Protein AF-A0A955XF38-F1 (afdb_monomer_lite)

Sequence (241 aa):
VPDEAALAARLPAVMHVLYLIFSEGYAASSGEAVLRLDLSQEALRLARMLHRAAPQVAEVAGLLALMRLTDARRAARIGPEGALVPLDQQDRSRWDREAIAEGVAFVSEALPRGPVGPYLVQAAIAALHDEAPSTEATDWPQIAALYEVLMGLADNPMVALSHAVAVAMVDGPAAGLARVEAVAADPRVTEHHRVEAVRGHLLERAGRVAEAVACYRRAAARTISEAERRYLLTHAARLAE

Structure (mmCIF, N/CA/C/O backbone):
data_AF-A0A955XF38-F1
#
_entry.id   AF-A0A955XF38-F1
#
loop_
_atom_site.group_PDB
_atom_site.id
_atom_site.type_symbol
_atom_site.label_atom_id
_atom_site.label_alt_id
_atom_site.label_comp_id
_atom_site.label_asym_id
_atom_site.label_entity_id
_atom_site.label_seq_id
_atom_site.pdbx_PDB_ins_code
_atom_site.Cartn_x
_atom_site.Cartn_y
_atom_site.Cartn_z
_atom_site.occupancy
_atom_site.B_iso_or_equiv
_atom_site.auth_seq_id
_atom_site.auth_comp_id
_atom_site.auth_asym_id
_atom_site.auth_atom_id
_atom_site.pdbx_PDB_model_num
ATOM 1 N N . VAL A 1 1 ? 31.321 -6.415 -18.761 1.00 60.41 1 VAL A N 1
ATOM 2 C CA . VAL A 1 1 ? 29.969 -5.812 -18.659 1.00 60.41 1 VAL A CA 1
ATOM 3 C C . VAL A 1 1 ? 28.980 -6.885 -19.100 1.00 60.41 1 VAL A C 1
ATOM 5 O O . VAL A 1 1 ? 29.328 -7.562 -20.061 1.00 60.41 1 VAL A O 1
ATOM 8 N N . PRO A 1 2 ? 27.868 -7.142 -18.381 1.00 67.81 2 PRO A N 1
ATOM 9 C CA . PRO A 1 2 ? 26.891 -8.151 -18.802 1.00 67.81 2 PRO A CA 1
ATOM 10 C C . PRO A 1 2 ? 26.298 -7.783 -20.168 1.00 67.81 2 PRO A C 1
ATOM 12 O O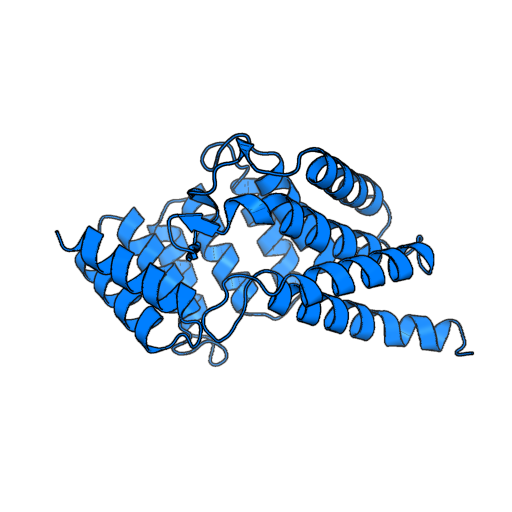 . PRO A 1 2 ? 26.198 -6.597 -20.480 1.00 67.81 2 PRO A O 1
ATOM 15 N N . ASP A 1 3 ? 25.921 -8.782 -20.962 1.00 80.00 3 ASP A N 1
ATOM 16 C CA . ASP A 1 3 ? 25.185 -8.552 -22.205 1.00 80.00 3 ASP A CA 1
ATOM 17 C C . ASP A 1 3 ? 23.718 -8.161 -21.934 1.00 80.00 3 ASP A C 1
ATOM 19 O O . ASP A 1 3 ? 23.232 -8.196 -20.798 1.00 80.00 3 ASP A O 1
ATOM 23 N N . GLU A 1 4 ? 23.013 -7.737 -22.982 1.00 75.88 4 GLU A N 1
ATOM 24 C CA . GLU A 1 4 ? 21.632 -7.250 -22.894 1.00 75.88 4 GLU A CA 1
ATOM 25 C C . GLU A 1 4 ? 20.663 -8.315 -22.354 1.00 75.88 4 GLU A C 1
ATOM 27 O O . GLU A 1 4 ? 19.781 -8.004 -21.552 1.00 75.88 4 GLU A O 1
ATOM 32 N N . ALA A 1 5 ? 20.874 -9.586 -22.706 1.00 76.69 5 ALA A N 1
ATOM 33 C CA . ALA A 1 5 ? 20.060 -10.698 -22.225 1.00 76.69 5 ALA A CA 1
ATOM 34 C C . ALA A 1 5 ? 20.268 -10.950 -20.722 1.00 76.69 5 ALA A C 1
ATOM 36 O O . ALA A 1 5 ? 19.302 -11.118 -19.972 1.00 76.69 5 ALA A O 1
ATOM 37 N N . ALA A 1 6 ? 21.516 -10.911 -20.253 1.00 78.06 6 ALA A N 1
ATOM 38 C CA . ALA A 1 6 ? 21.850 -11.028 -18.839 1.00 78.06 6 ALA A CA 1
ATOM 39 C C . ALA A 1 6 ? 21.346 -9.827 -18.023 1.00 78.06 6 ALA A C 1
ATOM 41 O O . ALA A 1 6 ? 20.971 -9.991 -16.859 1.00 78.06 6 ALA A O 1
ATOM 42 N N . LEU A 1 7 ? 21.311 -8.624 -18.610 1.00 76.81 7 LEU A N 1
ATOM 43 C CA . LEU A 1 7 ? 20.698 -7.444 -17.990 1.00 76.81 7 LEU A CA 1
ATOM 44 C C . LEU A 1 7 ? 19.179 -7.600 -17.871 1.00 76.81 7 LEU A C 1
ATOM 46 O O . LEU A 1 7 ? 18.640 -7.408 -16.779 1.00 76.81 7 LEU A O 1
ATOM 50 N N . ALA A 1 8 ? 18.504 -8.018 -18.944 1.00 80.31 8 ALA A N 1
ATOM 51 C CA . ALA A 1 8 ? 17.061 -8.251 -18.947 1.00 80.31 8 ALA A CA 1
ATOM 52 C C . ALA A 1 8 ? 16.648 -9.315 -17.915 1.00 80.31 8 ALA A C 1
ATOM 54 O O . ALA A 1 8 ? 15.697 -9.109 -17.163 1.00 80.31 8 ALA A O 1
ATOM 55 N N . ALA A 1 9 ? 17.412 -10.407 -17.799 1.00 87.00 9 ALA A N 1
ATOM 56 C CA . ALA A 1 9 ? 17.142 -11.474 -16.833 1.00 87.00 9 ALA A CA 1
ATOM 57 C C . ALA A 1 9 ? 17.299 -11.026 -15.366 1.00 87.00 9 ALA A C 1
ATOM 59 O O . ALA A 1 9 ? 16.628 -11.544 -14.475 1.00 87.00 9 ALA A O 1
ATOM 60 N N . ARG A 1 10 ? 18.185 -10.059 -15.095 1.00 90.62 10 ARG A N 1
ATOM 61 C CA . ARG A 1 10 ? 18.459 -9.559 -13.734 1.00 90.62 10 ARG A CA 1
ATOM 62 C C . ARG A 1 10 ? 17.552 -8.407 -13.320 1.00 90.62 10 ARG A C 1
ATOM 64 O O . ARG A 1 10 ? 17.423 -8.150 -12.123 1.00 90.62 10 ARG A O 1
ATOM 71 N N . LEU A 1 11 ? 16.945 -7.716 -14.281 1.00 91.94 11 LEU A N 1
ATOM 72 C CA . LEU A 1 11 ? 16.155 -6.515 -14.036 1.00 91.94 11 LEU A CA 1
ATOM 73 C C . LEU A 1 11 ? 15.012 -6.731 -13.023 1.00 91.94 11 LEU A C 1
ATOM 75 O O . LEU A 1 11 ? 14.927 -5.928 -12.092 1.00 91.94 11 LEU A O 1
ATOM 79 N N . PRO A 1 12 ? 14.205 -7.813 -13.089 1.00 92.50 12 PRO A N 1
ATOM 80 C CA . PRO A 1 12 ? 13.166 -8.067 -12.087 1.00 92.50 12 PRO A CA 1
ATOM 81 C C . PRO A 1 12 ? 13.712 -8.177 -10.658 1.00 92.50 12 PRO A C 1
ATOM 83 O O . PRO A 1 12 ? 13.155 -7.588 -9.735 1.00 92.50 12 PRO A O 1
ATOM 86 N N . ALA A 1 13 ? 14.841 -8.869 -10.473 1.00 93.81 13 ALA A N 1
ATOM 87 C CA . ALA A 1 13 ? 15.466 -9.021 -9.160 1.00 93.81 13 ALA A CA 1
ATOM 88 C C . ALA A 1 13 ? 16.010 -7.686 -8.626 1.00 93.81 13 ALA A C 1
ATOM 90 O O . ALA A 1 13 ? 15.856 -7.388 -7.443 1.00 93.81 13 ALA A O 1
ATOM 91 N N . VAL A 1 14 ? 16.608 -6.859 -9.491 1.00 95.50 14 VAL A N 1
ATOM 92 C CA . VAL A 1 14 ? 17.082 -5.516 -9.114 1.00 95.50 14 VAL A CA 1
ATOM 93 C C . VAL A 1 14 ? 15.911 -4.632 -8.686 1.00 95.50 14 VAL A C 1
ATOM 95 O O . VAL A 1 14 ? 15.978 -4.021 -7.622 1.00 95.50 14 VAL A O 1
ATOM 98 N N . MET A 1 15 ? 14.829 -4.600 -9.470 1.00 96.31 15 MET A N 1
ATOM 99 C CA . MET A 1 15 ? 13.611 -3.858 -9.124 1.00 96.31 15 MET A CA 1
ATOM 100 C C . MET A 1 15 ? 13.041 -4.310 -7.777 1.00 96.31 15 MET A C 1
ATOM 102 O O . MET A 1 15 ? 12.721 -3.475 -6.931 1.00 96.31 15 MET A O 1
ATOM 106 N N . HIS A 1 16 ? 12.997 -5.623 -7.544 1.00 95.38 16 HIS A N 1
ATOM 107 C CA . HIS A 1 16 ? 12.521 -6.185 -6.287 1.00 95.38 16 HIS A CA 1
ATOM 108 C C . HIS A 1 16 ? 13.369 -5.759 -5.087 1.00 95.38 16 HIS A C 1
ATOM 110 O O . HIS A 1 16 ? 12.825 -5.287 -4.092 1.00 95.38 16 HIS A O 1
ATOM 116 N N . VAL A 1 17 ? 14.698 -5.840 -5.191 1.00 96.62 17 VAL A N 1
ATOM 117 C CA . VAL A 1 17 ? 15.606 -5.393 -4.122 1.00 96.62 17 VAL A CA 1
ATOM 118 C C . VAL A 1 17 ? 15.439 -3.900 -3.839 1.00 96.62 17 VAL A C 1
ATOM 120 O O . VAL A 1 17 ? 15.340 -3.513 -2.676 1.00 96.62 17 VAL A O 1
ATOM 123 N N . LEU A 1 18 ? 15.353 -3.059 -4.874 1.00 96.75 18 LEU A N 1
ATOM 124 C CA . LEU A 1 18 ? 15.123 -1.621 -4.696 1.00 96.75 18 LEU A CA 1
ATOM 125 C C . LEU A 1 18 ? 13.795 -1.341 -3.990 1.00 96.75 18 LEU A C 1
ATOM 127 O O . LEU A 1 18 ? 13.752 -0.526 -3.068 1.00 96.75 18 LEU A O 1
ATOM 131 N N . TYR A 1 19 ? 12.734 -2.053 -4.373 1.00 96.06 19 TYR A N 1
ATOM 132 C CA . TYR A 1 19 ? 11.434 -1.927 -3.727 1.00 96.06 19 TYR A CA 1
ATOM 133 C C . TYR A 1 19 ? 11.460 -2.372 -2.259 1.00 96.06 19 TYR A C 1
ATOM 135 O O . TYR A 1 19 ? 10.841 -1.720 -1.419 1.00 96.06 19 TYR A O 1
ATOM 143 N N . LEU A 1 20 ? 12.191 -3.440 -1.920 1.00 93.88 20 LEU A N 1
ATOM 144 C CA . LEU A 1 20 ? 12.341 -3.900 -0.535 1.00 93.88 20 LEU A CA 1
ATOM 145 C C . LEU A 1 20 ? 13.099 -2.884 0.327 1.00 93.88 20 LEU A C 1
ATOM 147 O O . LEU A 1 20 ? 12.636 -2.551 1.416 1.00 93.88 20 LEU A O 1
ATOM 151 N N . ILE A 1 21 ? 14.218 -2.345 -0.174 1.00 92.50 21 ILE A N 1
ATOM 152 C CA . ILE A 1 21 ? 14.988 -1.302 0.528 1.00 92.50 21 ILE A CA 1
ATOM 153 C C . ILE A 1 21 ? 14.110 -0.067 0.748 1.00 92.50 21 ILE A C 1
ATOM 155 O O . ILE A 1 21 ? 14.068 0.484 1.847 1.00 92.50 21 ILE A O 1
ATOM 159 N N . PHE A 1 22 ? 13.368 0.344 -0.282 1.00 94.19 22 PHE A N 1
ATOM 160 C CA . PHE A 1 22 ? 12.431 1.452 -0.166 1.00 94.19 22 PHE A CA 1
ATOM 161 C C . PHE A 1 22 ? 11.328 1.169 0.856 1.00 94.19 22 PHE A C 1
ATOM 163 O O . PHE A 1 22 ? 11.017 2.039 1.666 1.00 94.19 22 PHE A O 1
ATOM 170 N N . SER A 1 23 ? 10.765 -0.043 0.844 1.00 89.62 23 SER A N 1
ATOM 171 C CA . SER A 1 23 ? 9.699 -0.467 1.757 1.00 89.62 23 SER A CA 1
ATOM 172 C C . SER A 1 23 ? 10.121 -0.409 3.214 1.00 89.62 23 SER A C 1
ATOM 174 O O . SER A 1 23 ? 9.402 0.151 4.039 1.00 89.62 23 SER A O 1
ATOM 176 N N . GLU A 1 24 ? 11.332 -0.874 3.500 1.00 90.56 24 GLU A N 1
ATOM 177 C CA . GLU A 1 24 ? 11.930 -0.781 4.830 1.00 90.56 24 GLU A CA 1
ATOM 178 C C . GLU A 1 24 ? 12.249 0.668 5.243 1.00 90.56 24 GLU A C 1
ATOM 180 O O . GLU A 1 24 ? 12.267 1.007 6.427 1.00 90.56 24 GLU A O 1
ATOM 185 N N . GLY A 1 25 ? 12.483 1.540 4.261 1.00 83.56 25 GLY A N 1
ATOM 186 C CA . GLY A 1 25 ? 12.678 2.971 4.462 1.00 83.56 25 GLY A CA 1
ATOM 187 C C . GLY A 1 25 ? 11.393 3.740 4.764 1.00 83.56 25 GLY A C 1
ATOM 188 O O . GLY A 1 25 ? 11.372 4.599 5.647 1.00 83.56 25 GLY A O 1
ATOM 189 N N . TYR A 1 26 ? 10.314 3.455 4.032 1.00 81.25 26 TYR A N 1
ATOM 190 C CA . TYR A 1 26 ? 9.084 4.251 4.090 1.00 81.25 26 TYR A CA 1
ATOM 191 C C . TYR A 1 26 ? 8.109 3.808 5.187 1.00 81.25 26 TYR A C 1
ATOM 193 O O . TYR A 1 26 ? 7.222 4.589 5.539 1.00 81.25 26 TYR A O 1
ATOM 201 N N . ALA A 1 27 ? 8.244 2.580 5.688 1.00 81.44 27 ALA A N 1
ATOM 202 C CA . ALA A 1 27 ? 7.501 2.043 6.821 1.00 81.44 27 ALA A CA 1
ATOM 203 C C . ALA A 1 27 ? 8.385 1.006 7.522 1.00 81.44 27 ALA A C 1
ATOM 205 O O . ALA A 1 27 ? 8.427 -0.155 7.113 1.00 81.44 27 ALA A O 1
ATOM 206 N N . ALA A 1 28 ? 9.119 1.436 8.553 1.00 81.44 28 ALA A N 1
ATOM 207 C CA . ALA A 1 28 ? 10.072 0.553 9.214 1.00 81.44 28 ALA A CA 1
ATOM 208 C C . ALA A 1 28 ? 9.344 -0.652 9.822 1.00 81.44 28 ALA A C 1
ATOM 210 O O . ALA A 1 28 ? 8.411 -0.511 10.623 1.00 81.44 28 ALA A O 1
ATOM 211 N N . SER A 1 29 ? 9.781 -1.846 9.434 1.00 77.44 29 SER A N 1
ATOM 212 C CA . SER A 1 29 ? 9.151 -3.089 9.867 1.00 77.44 29 SER A CA 1
ATOM 213 C C . SER A 1 29 ? 9.446 -3.414 11.328 1.00 77.44 29 SER A C 1
ATOM 215 O O . SER A 1 29 ? 8.689 -4.165 11.931 1.00 77.44 29 SER A O 1
ATOM 217 N N . SER A 1 30 ? 10.508 -2.836 11.902 1.00 75.69 30 SER A N 1
ATOM 218 C CA . SER A 1 30 ? 10.964 -3.083 13.268 1.00 75.69 30 SER A CA 1
ATOM 219 C C . SER A 1 30 ? 11.556 -1.845 13.946 1.00 75.69 30 SER A C 1
ATOM 221 O O . SER A 1 30 ? 12.073 -0.937 13.291 1.00 75.69 30 SER A O 1
ATOM 223 N N . GLY A 1 31 ? 11.521 -1.848 15.281 1.00 81.50 31 GLY A N 1
ATOM 224 C CA . GLY A 1 31 ? 12.090 -0.789 16.116 1.00 81.50 31 GLY A CA 1
ATOM 225 C C . GLY A 1 31 ? 11.164 0.415 16.310 1.00 81.50 31 GLY A C 1
ATOM 226 O O . GLY A 1 31 ? 9.964 0.349 16.044 1.00 81.50 31 GLY A O 1
ATOM 227 N N . GLU A 1 32 ? 11.733 1.507 16.828 1.00 73.88 32 GLU A N 1
ATOM 228 C CA . GLU A 1 32 ? 10.989 2.708 17.248 1.00 73.88 32 GLU A CA 1
ATOM 229 C C . GLU A 1 32 ? 10.719 3.707 16.117 1.00 73.88 32 GLU A C 1
ATOM 231 O O . GLU A 1 32 ? 9.766 4.486 16.192 1.00 73.88 32 GLU A O 1
ATOM 236 N N . ALA A 1 33 ? 11.558 3.703 15.077 1.00 79.06 33 ALA A N 1
ATOM 237 C CA . ALA A 1 33 ? 11.459 4.646 13.972 1.00 79.06 33 ALA A CA 1
ATOM 238 C C . ALA A 1 33 ? 10.228 4.347 13.104 1.00 79.06 33 ALA A C 1
ATOM 240 O O . ALA A 1 33 ? 10.005 3.208 12.720 1.00 79.06 33 ALA A O 1
ATOM 241 N N . VAL A 1 34 ? 9.460 5.376 12.733 1.00 73.88 34 VAL A N 1
ATOM 242 C CA . VAL A 1 34 ? 8.379 5.238 11.735 1.00 73.88 34 VAL A CA 1
ATOM 243 C C . VAL A 1 34 ? 8.962 5.113 10.322 1.00 73.88 34 VAL A C 1
ATOM 245 O O . VAL A 1 34 ? 8.458 4.352 9.498 1.00 73.88 34 VAL A O 1
ATOM 248 N N . LEU A 1 35 ? 10.044 5.851 10.048 1.00 82.06 35 LEU A N 1
ATOM 249 C CA . LEU A 1 35 ? 10.708 5.923 8.748 1.00 82.06 35 LEU A CA 1
ATOM 250 C C . LEU A 1 35 ? 12.228 5.761 8.908 1.00 82.06 35 LEU A C 1
ATOM 252 O O . LEU A 1 35 ? 12.814 6.341 9.825 1.00 82.06 35 LEU A O 1
ATOM 256 N N . ARG A 1 36 ? 12.877 5.070 7.964 1.00 84.44 36 ARG A N 1
ATOM 257 C CA . ARG A 1 36 ? 14.338 5.065 7.768 1.00 84.44 36 ARG A CA 1
ATOM 258 C C . ARG A 1 36 ? 14.680 5.833 6.491 1.00 84.44 36 ARG A C 1
ATOM 260 O O . ARG A 1 36 ? 14.677 5.301 5.377 1.00 84.44 36 ARG A O 1
ATOM 267 N N . LEU A 1 37 ? 14.863 7.142 6.655 1.00 84.12 37 LEU A N 1
ATOM 268 C CA . LEU A 1 37 ? 14.917 8.087 5.536 1.00 84.12 37 LEU A CA 1
ATOM 269 C C . LEU A 1 37 ? 16.100 7.836 4.600 1.00 84.12 37 LEU A C 1
ATOM 271 O O . LEU A 1 37 ? 15.940 7.947 3.387 1.00 84.12 37 LEU A O 1
ATOM 275 N N . ASP A 1 38 ? 17.239 7.455 5.162 1.00 85.75 38 ASP A N 1
ATOM 276 C CA . ASP A 1 38 ? 18.452 7.059 4.452 1.00 85.75 38 ASP A CA 1
ATOM 277 C C . ASP A 1 38 ? 18.185 5.937 3.437 1.00 85.75 38 ASP A C 1
ATOM 279 O O . ASP A 1 38 ? 18.535 6.076 2.264 1.00 85.75 38 ASP A O 1
ATOM 283 N N . LEU A 1 39 ? 17.470 4.881 3.843 1.00 88.88 39 LEU A N 1
ATOM 284 C CA . LEU A 1 39 ? 17.123 3.763 2.959 1.00 88.88 39 LEU A CA 1
ATOM 285 C C . LEU A 1 39 ? 16.169 4.189 1.839 1.00 88.88 39 LEU A C 1
ATOM 287 O O . LEU A 1 39 ? 16.403 3.882 0.669 1.00 88.88 39 LEU A O 1
ATOM 291 N N . SER A 1 40 ? 15.106 4.927 2.180 1.00 90.56 40 SER A N 1
ATOM 292 C CA . SER A 1 40 ? 14.111 5.370 1.190 1.00 90.56 40 SER A CA 1
ATOM 293 C C . SER A 1 40 ? 14.708 6.312 0.134 1.00 90.56 40 SER A C 1
ATOM 295 O O . SER A 1 40 ? 14.434 6.159 -1.059 1.00 90.56 40 SER A O 1
ATOM 297 N N . GLN A 1 41 ? 15.573 7.243 0.551 1.00 92.38 41 GLN A N 1
ATOM 298 C CA . GLN A 1 41 ? 16.231 8.195 -0.344 1.00 92.38 41 GLN A CA 1
ATOM 299 C C . GLN A 1 41 ? 17.255 7.507 -1.246 1.00 92.38 41 GLN A C 1
ATOM 301 O O . GLN A 1 41 ? 17.313 7.806 -2.442 1.00 92.38 41 GLN A O 1
ATOM 306 N N . GLU A 1 42 ? 18.024 6.561 -0.708 1.00 95.06 42 GLU A N 1
ATOM 307 C CA . GLU A 1 42 ? 19.001 5.817 -1.497 1.00 95.06 42 GLU A CA 1
ATOM 308 C C . GLU A 1 42 ? 18.320 4.897 -2.518 1.00 95.06 42 GLU A C 1
ATOM 310 O O . GLU A 1 42 ? 18.704 4.879 -3.690 1.00 95.06 42 GLU A O 1
ATOM 315 N N . ALA A 1 43 ? 17.240 4.213 -2.129 1.00 96.31 43 ALA A N 1
ATOM 316 C CA . ALA A 1 43 ? 16.450 3.414 -3.060 1.00 96.31 43 ALA A CA 1
ATOM 317 C C . ALA A 1 43 ? 15.872 4.274 -4.198 1.00 96.31 43 ALA A C 1
ATOM 319 O O . ALA A 1 43 ? 15.972 3.888 -5.363 1.00 96.31 43 ALA A O 1
ATOM 320 N N . LEU A 1 44 ? 15.334 5.465 -3.899 1.00 95.56 44 LEU A N 1
ATOM 321 C CA . LEU A 1 44 ? 14.864 6.418 -4.916 1.00 95.56 44 LEU A CA 1
ATOM 322 C C . LEU A 1 44 ? 15.990 6.884 -5.843 1.00 95.56 44 LEU A C 1
ATOM 324 O O . LEU A 1 44 ? 15.806 6.961 -7.061 1.00 95.56 44 LEU A O 1
ATOM 328 N N . ARG A 1 45 ? 17.174 7.172 -5.293 1.00 96.94 45 ARG A N 1
ATOM 329 C CA . ARG A 1 45 ? 18.352 7.556 -6.081 1.00 96.94 45 ARG A CA 1
ATOM 330 C C . ARG A 1 45 ? 18.735 6.451 -7.067 1.00 96.94 45 ARG A C 1
ATOM 332 O O . ARG A 1 45 ? 18.943 6.739 -8.248 1.00 96.94 45 ARG A O 1
ATOM 339 N N . LEU A 1 46 ? 18.782 5.203 -6.604 1.00 97.62 46 LEU A N 1
ATOM 340 C CA . LEU A 1 46 ? 19.102 4.035 -7.426 1.00 97.62 46 LEU A CA 1
ATOM 341 C C . LEU A 1 46 ? 18.002 3.726 -8.453 1.00 97.62 46 LEU A C 1
ATOM 343 O O . LEU A 1 46 ? 18.322 3.454 -9.609 1.00 97.62 46 LEU A O 1
ATOM 347 N N . ALA A 1 47 ? 16.723 3.857 -8.094 1.00 97.06 47 ALA A N 1
ATOM 348 C CA . ALA A 1 47 ? 15.603 3.693 -9.023 1.00 97.06 47 ALA A CA 1
ATOM 349 C C . ALA A 1 47 ? 15.643 4.731 -10.160 1.00 97.06 47 ALA A C 1
ATOM 351 O O . ALA A 1 47 ? 15.462 4.380 -11.325 1.00 97.06 47 ALA A O 1
ATOM 352 N N . ARG A 1 48 ? 15.996 5.994 -9.867 1.00 97.12 48 ARG A N 1
ATOM 353 C CA . ARG A 1 48 ? 16.220 7.024 -10.903 1.00 97.12 48 ARG A CA 1
ATOM 354 C C . ARG A 1 48 ? 17.392 6.693 -11.828 1.00 97.12 48 ARG A C 1
ATOM 356 O O . ARG A 1 48 ? 17.368 7.063 -13.001 1.00 97.12 48 ARG A O 1
ATOM 363 N N . MET A 1 49 ? 18.447 6.060 -11.312 1.00 97.19 49 MET A N 1
ATOM 364 C CA . MET A 1 49 ? 19.564 5.592 -12.143 1.00 97.19 49 MET A CA 1
ATOM 365 C C . MET A 1 49 ? 19.138 4.419 -13.027 1.00 97.19 49 MET A C 1
ATOM 367 O O . MET A 1 49 ? 19.472 4.406 -14.209 1.00 97.19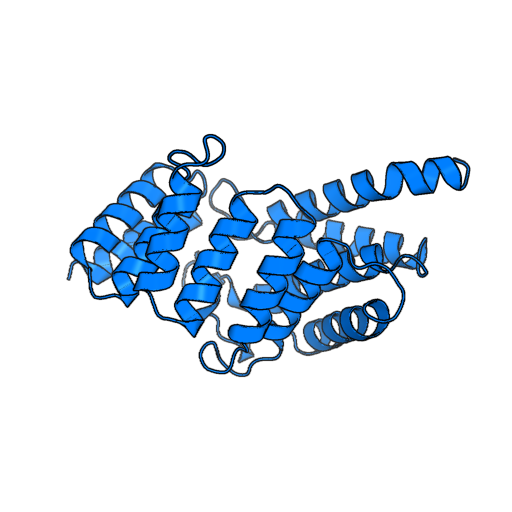 49 MET A O 1
ATOM 371 N N . LEU A 1 50 ? 18.364 3.480 -12.477 1.00 95.94 50 LEU A N 1
ATOM 372 C CA . LEU A 1 50 ? 17.825 2.345 -13.220 1.00 95.94 50 LEU A CA 1
ATOM 373 C C . LEU A 1 50 ? 16.896 2.804 -14.348 1.00 95.94 50 LEU A C 1
ATOM 375 O O . LEU A 1 50 ? 17.045 2.348 -15.477 1.00 95.94 50 LEU A O 1
ATOM 379 N N . HIS A 1 51 ? 16.005 3.759 -14.074 1.00 95.62 51 HIS A N 1
ATOM 380 C CA . HIS A 1 51 ? 15.121 4.325 -15.090 1.00 95.62 51 HIS A CA 1
ATOM 381 C C . HIS A 1 51 ? 15.896 4.999 -16.227 1.00 95.62 51 HIS A C 1
ATOM 383 O O . HIS A 1 51 ? 15.593 4.764 -17.392 1.00 95.62 51 HIS A O 1
ATOM 389 N N . ARG A 1 52 ? 16.961 5.750 -15.913 1.00 95.38 52 ARG A N 1
ATOM 390 C CA . ARG A 1 52 ? 17.854 6.324 -16.935 1.00 95.38 52 ARG A CA 1
ATOM 391 C C . ARG A 1 52 ? 18.586 5.266 -17.764 1.00 95.38 52 ARG A C 1
ATOM 393 O O . ARG A 1 52 ? 18.874 5.516 -18.928 1.00 95.38 52 ARG A O 1
ATOM 400 N N . ALA A 1 53 ? 18.902 4.115 -17.174 1.00 93.25 53 ALA A N 1
ATOM 401 C CA . ALA A 1 53 ? 19.585 3.021 -17.861 1.00 93.25 53 ALA A CA 1
ATOM 402 C C . ALA A 1 53 ? 18.643 2.160 -18.724 1.00 93.25 53 ALA A C 1
ATOM 404 O O . ALA A 1 53 ? 19.106 1.532 -19.673 1.00 93.25 53 ALA A O 1
ATOM 405 N N . ALA A 1 54 ? 17.347 2.125 -18.405 1.00 90.94 54 ALA A N 1
ATOM 406 C CA . ALA A 1 54 ? 16.337 1.333 -19.108 1.00 90.94 54 ALA A CA 1
ATOM 407 C C . ALA A 1 54 ? 15.021 2.120 -19.319 1.00 90.94 54 ALA A C 1
ATOM 409 O O . ALA A 1 54 ? 13.964 1.692 -18.845 1.00 90.94 54 ALA A O 1
ATOM 410 N N . PRO A 1 55 ? 15.050 3.277 -20.012 1.00 90.38 55 PRO A N 1
ATOM 411 C CA . PRO A 1 55 ? 13.885 4.159 -20.155 1.00 90.38 55 PRO A CA 1
ATOM 412 C C . PRO A 1 55 ? 12.725 3.532 -20.943 1.00 90.38 55 PRO A C 1
ATOM 414 O O . PRO A 1 55 ? 11.575 3.930 -20.778 1.00 90.38 55 PRO A O 1
ATOM 417 N N . GLN A 1 56 ? 13.014 2.536 -21.779 1.00 89.31 56 GLN A N 1
ATOM 418 C CA . GLN A 1 56 ? 12.036 1.798 -22.576 1.00 89.31 56 GLN A CA 1
ATOM 419 C C . GLN A 1 56 ? 11.229 0.771 -21.767 1.00 89.31 56 GLN A C 1
ATOM 421 O O . GLN A 1 56 ? 10.219 0.269 -22.256 1.00 89.31 56 GLN A O 1
ATOM 426 N N . VAL A 1 57 ? 11.662 0.427 -20.548 1.00 92.06 57 VAL A N 1
ATOM 427 C CA . VAL A 1 57 ? 10.991 -0.586 -19.726 1.00 92.06 57 VAL A CA 1
ATOM 428 C C . VAL A 1 57 ? 9.932 0.087 -18.855 1.00 92.06 57 VAL A C 1
ATOM 430 O O . VAL A 1 57 ? 10.246 0.669 -17.818 1.00 92.06 57 VAL A O 1
ATOM 433 N N . ALA A 1 58 ? 8.664 -0.031 -19.260 1.00 94.31 58 ALA A N 1
ATOM 434 C CA . ALA A 1 58 ? 7.521 0.572 -18.565 1.00 94.31 58 ALA A CA 1
ATOM 435 C C . ALA A 1 58 ? 7.465 0.207 -17.070 1.00 94.31 58 ALA A C 1
ATOM 437 O O . ALA A 1 58 ? 7.171 1.053 -16.232 1.00 94.31 58 ALA A O 1
ATOM 438 N N . GLU A 1 59 ? 7.828 -1.027 -16.719 1.00 95.31 59 GLU A N 1
ATOM 439 C CA . GLU A 1 59 ? 7.822 -1.493 -15.331 1.00 95.31 59 GLU A CA 1
ATOM 440 C C . GLU A 1 59 ? 8.871 -0.795 -14.447 1.00 95.31 59 GLU A C 1
ATOM 442 O O . GLU A 1 59 ? 8.636 -0.577 -13.259 1.00 95.31 59 GLU A O 1
ATOM 447 N N . VAL A 1 60 ? 10.001 -0.361 -15.020 1.00 95.81 60 VAL A N 1
ATOM 448 C CA . VAL A 1 60 ? 11.006 0.436 -14.295 1.00 95.81 60 VAL A CA 1
ATOM 449 C C . VAL A 1 60 ? 10.465 1.834 -13.996 1.00 95.81 60 VAL A C 1
ATOM 451 O O . VAL A 1 60 ? 10.675 2.350 -12.896 1.00 95.81 60 VAL A O 1
ATOM 454 N N . ALA A 1 61 ? 9.738 2.433 -14.945 1.00 96.06 61 ALA A N 1
ATOM 455 C CA . ALA A 1 61 ? 9.031 3.691 -14.716 1.00 96.06 61 ALA A CA 1
ATOM 456 C C . ALA A 1 61 ? 7.927 3.518 -13.658 1.00 96.06 61 ALA A C 1
ATOM 458 O O . ALA A 1 61 ? 7.827 4.340 -12.751 1.00 96.06 61 ALA A O 1
ATOM 459 N N . GLY A 1 62 ? 7.178 2.410 -13.704 1.00 97.00 62 GLY A N 1
ATOM 460 C CA . GLY A 1 62 ? 6.188 2.041 -12.689 1.00 97.00 62 GLY A CA 1
ATOM 461 C C . GLY A 1 62 ? 6.785 1.926 -11.284 1.00 97.00 62 GLY A C 1
ATOM 462 O O . GLY A 1 62 ? 6.251 2.505 -10.341 1.00 97.00 62 GLY A O 1
ATOM 463 N N . LEU A 1 63 ? 7.938 1.264 -11.133 1.00 97.69 63 LEU A N 1
ATOM 464 C CA . LEU A 1 63 ? 8.638 1.181 -9.846 1.00 97.69 63 LEU A CA 1
ATOM 465 C C . LEU A 1 63 ? 9.036 2.568 -9.324 1.00 97.69 63 LEU A C 1
ATOM 467 O O . LEU A 1 63 ? 8.781 2.886 -8.161 1.00 97.69 63 LEU A O 1
ATOM 471 N N . LEU A 1 64 ? 9.657 3.394 -10.172 1.00 97.81 64 LEU A N 1
ATOM 472 C CA . LEU A 1 64 ? 10.062 4.743 -9.780 1.00 97.81 64 LEU A CA 1
ATOM 473 C C . LEU A 1 64 ? 8.847 5.595 -9.390 1.00 97.81 64 LEU A C 1
ATOM 475 O O . LEU A 1 64 ? 8.891 6.268 -8.361 1.00 97.81 64 LEU A O 1
ATOM 479 N N . ALA A 1 65 ? 7.765 5.525 -10.166 1.00 98.12 65 ALA A N 1
ATOM 480 C CA . ALA A 1 65 ? 6.518 6.225 -9.890 1.00 98.12 65 ALA A CA 1
ATOM 481 C C . ALA A 1 65 ? 5.924 5.810 -8.541 1.00 98.12 65 ALA A C 1
ATOM 483 O O . ALA A 1 65 ? 5.660 6.666 -7.699 1.00 98.12 65 ALA A O 1
ATOM 484 N N . LEU A 1 66 ? 5.798 4.502 -8.290 1.00 98.25 66 LEU A N 1
ATOM 485 C CA . LEU A 1 66 ? 5.299 3.960 -7.026 1.00 98.25 66 LEU A CA 1
ATOM 486 C C . LEU A 1 66 ? 6.105 4.480 -5.832 1.00 98.25 66 LEU A C 1
ATOM 488 O O . LEU A 1 66 ? 5.533 4.936 -4.838 1.00 98.25 66 LEU A O 1
ATOM 492 N N . MET A 1 67 ? 7.434 4.424 -5.927 1.00 98.19 67 MET A N 1
ATOM 493 C CA . MET A 1 67 ? 8.320 4.900 -4.865 1.00 98.19 67 MET A CA 1
ATOM 494 C C . MET A 1 67 ? 8.192 6.414 -4.675 1.00 98.19 67 MET A C 1
ATOM 496 O O . MET A 1 67 ? 8.150 6.890 -3.542 1.00 98.19 67 MET A O 1
ATOM 500 N N . ARG A 1 68 ? 8.076 7.178 -5.766 1.00 97.75 68 ARG A N 1
ATOM 501 C CA . ARG A 1 68 ? 7.971 8.639 -5.715 1.00 97.75 68 ARG A CA 1
ATOM 502 C C . ARG A 1 68 ? 6.653 9.110 -5.102 1.00 97.75 68 ARG A C 1
ATOM 504 O O . ARG A 1 68 ? 6.695 9.917 -4.178 1.00 97.75 68 ARG A O 1
ATOM 511 N N . LEU A 1 69 ? 5.527 8.550 -5.540 1.00 98.38 69 LEU A N 1
ATOM 512 C CA . LEU A 1 69 ? 4.183 8.788 -4.985 1.00 98.38 69 LEU A CA 1
ATOM 513 C C . LEU A 1 69 ? 4.129 8.403 -3.497 1.00 98.38 69 LEU A C 1
ATOM 515 O O . LEU A 1 69 ? 3.655 9.122 -2.617 1.00 98.38 69 LEU A O 1
ATOM 519 N N . THR A 1 70 ? 4.749 7.275 -3.155 1.00 97.19 70 THR A N 1
ATOM 520 C CA . THR A 1 70 ? 4.834 6.842 -1.760 1.00 97.19 70 THR A CA 1
ATOM 521 C C . THR A 1 70 ? 5.690 7.781 -0.907 1.00 97.19 70 THR A C 1
ATOM 523 O O . THR A 1 70 ? 5.297 8.064 0.224 1.00 97.19 70 THR A O 1
ATOM 526 N N . ASP A 1 71 ? 6.816 8.291 -1.400 1.00 96.31 71 ASP A N 1
ATOM 527 C CA . ASP A 1 71 ? 7.667 9.229 -0.652 1.00 96.31 71 ASP A CA 1
ATOM 528 C C . ASP A 1 71 ? 7.088 10.651 -0.583 1.00 96.31 71 ASP A C 1
ATOM 530 O O . ASP A 1 71 ? 7.301 11.346 0.410 1.00 96.31 71 ASP A O 1
ATOM 534 N N . ALA A 1 72 ? 6.269 11.062 -1.556 1.00 97.00 72 ALA A N 1
ATOM 535 C CA . ALA A 1 72 ? 5.627 12.381 -1.573 1.00 97.00 72 ALA A CA 1
ATOM 536 C C . ALA A 1 72 ? 4.793 12.668 -0.309 1.00 97.00 72 ALA A C 1
ATOM 538 O O . ALA A 1 72 ? 4.628 13.814 0.111 1.00 97.00 72 ALA A O 1
ATOM 539 N N . ARG A 1 73 ? 4.314 11.609 0.347 1.00 95.56 73 ARG A N 1
ATOM 540 C CA . ARG A 1 73 ? 3.496 11.664 1.565 1.00 95.56 73 ARG A CA 1
ATOM 541 C C . ARG A 1 73 ? 4.307 11.627 2.860 1.00 95.56 73 ARG A C 1
ATOM 543 O O . ARG A 1 73 ? 3.728 11.702 3.944 1.00 95.56 73 ARG A O 1
ATOM 550 N N . ARG A 1 74 ? 5.640 11.506 2.793 1.00 93.50 74 ARG A N 1
ATOM 551 C CA . ARG A 1 74 ? 6.512 11.248 3.961 1.00 93.50 74 ARG A CA 1
ATOM 552 C C . ARG A 1 74 ? 6.288 12.220 5.115 1.00 93.50 74 ARG A C 1
ATOM 554 O O . ARG A 1 74 ? 6.276 11.800 6.267 1.00 93.50 74 ARG A O 1
ATOM 561 N N . ALA A 1 75 ? 6.079 13.502 4.811 1.00 92.88 75 ALA A N 1
ATOM 562 C CA . ALA A 1 75 ? 5.905 14.532 5.825 1.00 92.88 75 ALA A CA 1
ATOM 563 C C . ALA A 1 75 ? 4.620 14.315 6.635 1.00 92.88 75 ALA A C 1
ATOM 565 O O . ALA A 1 75 ? 4.603 14.613 7.823 1.00 92.88 75 ALA A O 1
ATOM 566 N N . ALA A 1 76 ? 3.573 13.748 6.033 1.00 94.69 76 ALA A N 1
ATOM 567 C CA . ALA A 1 76 ? 2.295 13.522 6.695 1.00 94.69 76 ALA A CA 1
ATOM 568 C C . ALA A 1 76 ? 2.241 12.223 7.521 1.00 94.69 76 ALA A C 1
ATOM 570 O O . ALA A 1 76 ? 1.329 12.067 8.323 1.00 94.69 76 ALA A O 1
ATOM 571 N N . ARG A 1 77 ? 3.210 11.307 7.372 1.00 93.25 77 ARG A N 1
ATOM 572 C CA . ARG A 1 77 ? 3.210 9.990 8.048 1.00 93.25 77 ARG A CA 1
ATOM 573 C C . ARG A 1 77 ? 3.530 10.025 9.533 1.00 93.25 77 ARG A C 1
ATOM 575 O O . ARG A 1 77 ? 3.253 9.050 10.230 1.00 93.25 77 ARG A O 1
ATOM 582 N N . ILE A 1 78 ? 4.150 11.111 9.985 1.00 90.56 78 ILE A N 1
ATOM 583 C CA . ILE A 1 78 ? 4.556 11.300 11.372 1.00 90.56 78 ILE A CA 1
ATOM 584 C C . ILE A 1 78 ? 3.788 12.493 11.939 1.00 90.56 78 ILE A C 1
ATOM 586 O O . ILE A 1 78 ? 3.888 13.622 11.438 1.00 90.56 78 ILE A O 1
ATOM 590 N N . GLY A 1 79 ? 3.000 12.212 12.971 1.00 87.81 79 GLY A N 1
ATOM 591 C CA . GLY A 1 79 ? 2.258 13.190 13.751 1.00 87.81 79 GLY A CA 1
ATOM 592 C C . GLY A 1 79 ? 3.080 13.747 14.918 1.00 87.81 79 GLY A C 1
ATOM 593 O O . GLY A 1 79 ? 4.278 13.463 15.040 1.00 87.81 79 GLY A O 1
ATOM 594 N N . PRO A 1 80 ? 2.446 14.539 15.799 1.00 84.12 80 PRO A N 1
ATOM 595 C CA . PRO A 1 80 ? 3.043 14.949 17.064 1.00 84.12 80 PRO A CA 1
ATOM 596 C C . PRO A 1 80 ? 3.598 13.746 17.837 1.00 84.12 80 PRO A C 1
ATOM 598 O O . PRO A 1 80 ? 3.079 12.635 17.729 1.00 84.12 80 PRO A O 1
ATOM 601 N N . GLU A 1 81 ? 4.682 13.964 18.583 1.00 81.44 81 GLU A N 1
ATOM 602 C CA . GLU A 1 81 ? 5.311 12.933 19.429 1.00 81.44 81 GLU A CA 1
ATOM 603 C C . GLU A 1 81 ? 5.780 11.671 18.669 1.00 81.44 81 GLU A C 1
ATOM 605 O O . GLU A 1 81 ? 5.991 10.605 19.252 1.00 81.44 81 GLU A O 1
ATOM 610 N N . GLY A 1 82 ? 5.972 11.776 17.349 1.00 81.75 82 GLY A N 1
ATOM 611 C CA . GLY A 1 82 ? 6.457 10.665 16.531 1.00 81.75 82 GLY A CA 1
ATOM 612 C C . GLY A 1 82 ? 5.402 9.589 16.257 1.00 81.75 82 GLY A C 1
ATOM 613 O O . GLY A 1 82 ? 5.765 8.453 15.946 1.00 81.75 82 GLY A O 1
ATOM 614 N N . ALA A 1 83 ? 4.113 9.910 16.407 1.00 86.88 83 ALA A N 1
ATOM 615 C CA . ALA A 1 83 ? 3.023 8.970 16.169 1.00 86.88 83 ALA A CA 1
ATOM 616 C C . ALA A 1 83 ? 2.883 8.612 14.680 1.00 86.88 83 ALA A C 1
ATOM 618 O O . ALA A 1 83 ? 2.999 9.476 13.808 1.00 86.88 83 ALA A O 1
ATOM 619 N N . LEU A 1 84 ? 2.595 7.339 14.398 1.00 91.00 84 LEU A N 1
ATOM 620 C CA . LEU A 1 84 ? 2.209 6.878 13.066 1.00 91.00 84 LEU A CA 1
ATOM 621 C C . LEU A 1 84 ? 0.845 7.478 12.693 1.00 91.00 84 LEU A C 1
ATOM 623 O O . LEU A 1 84 ? -0.103 7.372 13.469 1.00 91.00 84 LEU A O 1
ATOM 627 N N . VAL A 1 85 ? 0.744 8.056 11.495 1.00 93.69 85 VAL A N 1
ATOM 628 C CA . VAL A 1 85 ? -0.513 8.592 10.950 1.00 93.69 85 VAL A CA 1
ATOM 629 C C . VAL A 1 85 ? -0.968 7.733 9.760 1.00 93.69 85 VAL A C 1
ATOM 631 O O . VAL A 1 85 ? -0.264 7.692 8.738 1.00 93.69 85 VAL A O 1
ATOM 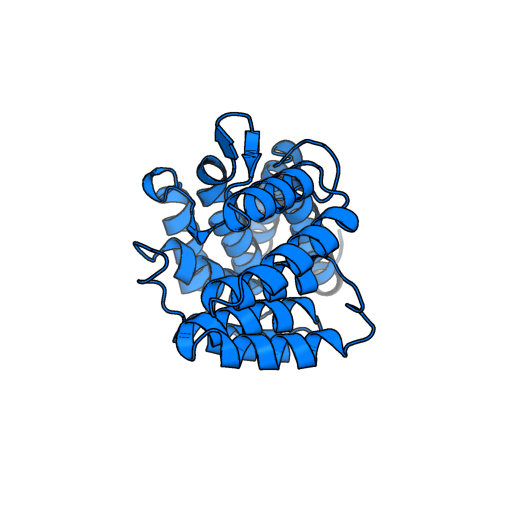634 N N . PRO A 1 86 ? -2.117 7.034 9.857 1.00 92.25 86 PRO A N 1
ATOM 635 C CA . PRO A 1 86 ? -2.637 6.209 8.768 1.00 92.25 86 PRO A CA 1
ATOM 636 C C . PRO A 1 86 ? -3.077 7.085 7.588 1.00 92.25 86 PRO A C 1
ATOM 638 O O . PRO A 1 86 ? -3.374 8.266 7.755 1.00 92.25 86 PRO A O 1
ATOM 641 N N . LEU A 1 87 ? -3.074 6.518 6.378 1.00 92.88 87 LEU A N 1
ATOM 642 C CA . LEU A 1 87 ? -3.237 7.268 5.125 1.00 92.88 87 LEU A CA 1
ATOM 643 C C . LEU A 1 87 ? -4.501 8.141 5.086 1.00 92.88 87 LEU A C 1
ATOM 645 O O . LEU A 1 87 ? -4.451 9.265 4.596 1.00 92.88 87 LEU A O 1
ATOM 649 N N . ASP A 1 88 ? -5.610 7.633 5.610 1.00 91.25 88 ASP A N 1
ATOM 650 C CA . ASP A 1 88 ? -6.908 8.305 5.659 1.00 91.25 88 ASP A CA 1
ATOM 651 C C . ASP A 1 88 ? -6.947 9.501 6.623 1.00 91.25 88 ASP A C 1
ATOM 653 O O . ASP A 1 88 ? -7.800 10.372 6.474 1.00 91.25 88 ASP A O 1
ATOM 657 N N . GLN A 1 89 ? -6.004 9.568 7.566 1.00 93.88 89 GLN A N 1
ATOM 658 C CA . GLN A 1 89 ? -5.864 10.644 8.555 1.00 93.88 89 GLN A CA 1
ATOM 659 C C . GLN A 1 89 ? -4.709 11.604 8.234 1.00 93.88 89 GLN A C 1
ATOM 661 O O . GLN A 1 89 ? -4.471 12.560 8.974 1.00 93.88 89 GLN A O 1
ATOM 666 N N . GLN A 1 90 ? -3.958 11.355 7.158 1.00 95.62 90 GLN A N 1
ATOM 667 C CA . GLN A 1 90 ? -2.846 12.212 6.768 1.00 95.62 90 GLN A CA 1
ATOM 668 C C . GLN A 1 90 ? -3.340 13.574 6.289 1.00 95.62 90 GLN A C 1
ATOM 670 O O . GLN A 1 90 ? -4.213 13.677 5.428 1.00 95.62 90 GLN A O 1
ATOM 675 N N . ASP A 1 91 ? -2.701 14.630 6.791 1.00 94.81 91 ASP A N 1
ATOM 676 C CA . ASP A 1 91 ? -2.894 15.977 6.270 1.00 94.81 91 ASP A CA 1
ATOM 677 C C . ASP A 1 91 ? -2.294 16.084 4.859 1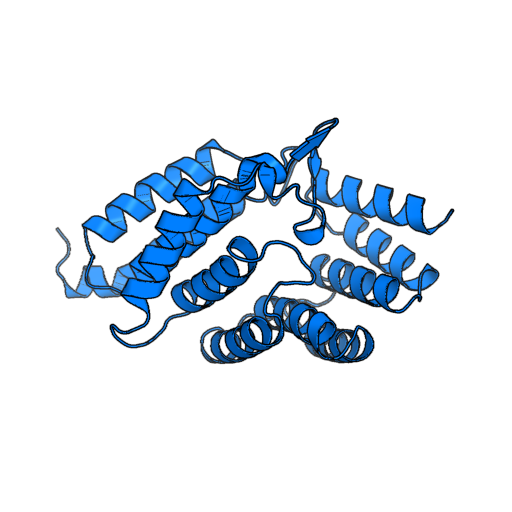.00 94.81 91 ASP A C 1
ATOM 679 O O . ASP A 1 91 ? -1.078 16.224 4.681 1.00 94.81 91 ASP A O 1
ATOM 683 N N . ARG A 1 92 ? -3.172 16.026 3.851 1.00 96.19 92 ARG A N 1
ATOM 684 C CA . ARG A 1 92 ? -2.810 16.093 2.428 1.00 96.19 92 ARG A CA 1
ATOM 685 C C . ARG A 1 92 ? -2.189 17.433 2.027 1.00 96.19 92 ARG A C 1
ATOM 687 O O . ARG A 1 92 ? -1.504 17.501 1.010 1.00 96.19 92 ARG A O 1
ATOM 694 N N . SER A 1 93 ? -2.354 18.499 2.819 1.00 95.19 93 SER A N 1
ATOM 695 C CA . SER A 1 93 ? -1.675 19.778 2.557 1.00 95.19 93 SER A CA 1
ATOM 696 C C . SER A 1 93 ? -0.154 19.685 2.730 1.00 95.19 93 SER A C 1
ATOM 698 O O . SER A 1 93 ? 0.580 20.487 2.154 1.00 95.19 93 SER A O 1
ATOM 700 N N . ARG A 1 94 ? 0.318 18.676 3.473 1.00 96.19 94 ARG A N 1
ATOM 701 C CA . ARG A 1 94 ? 1.740 18.384 3.702 1.00 96.19 94 ARG A CA 1
ATOM 702 C C . ARG A 1 94 ? 2.337 17.453 2.645 1.00 96.19 94 ARG A C 1
ATOM 704 O O . ARG A 1 94 ? 3.509 17.099 2.761 1.00 96.19 94 ARG A O 1
ATOM 711 N N . TRP A 1 95 ? 1.552 17.011 1.662 1.00 97.44 95 TRP A N 1
ATOM 712 C CA . TRP A 1 95 ? 2.046 16.166 0.579 1.00 97.44 95 TRP A CA 1
ATOM 713 C C . TRP A 1 95 ? 2.828 16.994 -0.443 1.00 97.44 95 TRP A C 1
ATOM 715 O O . TRP A 1 95 ? 2.443 18.112 -0.795 1.00 97.44 95 TRP A O 1
ATOM 725 N N . ASP A 1 96 ? 3.932 16.435 -0.929 1.00 97.88 96 ASP A N 1
ATOM 726 C CA . ASP A 1 96 ? 4.766 17.053 -1.956 1.00 97.88 96 ASP A CA 1
ATOM 727 C C . ASP A 1 96 ? 4.059 16.978 -3.319 1.00 97.88 96 ASP A C 1
ATOM 729 O O . ASP A 1 96 ? 4.086 15.957 -4.008 1.00 97.88 96 ASP A O 1
ATOM 733 N N . ARG A 1 97 ? 3.404 18.078 -3.702 1.00 97.62 97 ARG A N 1
ATOM 734 C CA . ARG A 1 97 ? 2.638 18.164 -4.955 1.00 97.62 97 ARG A CA 1
ATOM 735 C C . ARG A 1 97 ? 3.508 18.026 -6.200 1.00 97.62 97 ARG A C 1
ATOM 737 O O . ARG A 1 97 ? 3.023 17.529 -7.212 1.00 97.62 97 ARG A O 1
ATOM 744 N N . GLU A 1 98 ? 4.763 18.464 -6.139 1.00 97.38 98 GLU A N 1
ATOM 745 C CA . GLU A 1 98 ? 5.692 18.339 -7.263 1.00 97.38 98 GLU A CA 1
ATOM 746 C C . GLU A 1 98 ? 6.087 16.871 -7.453 1.00 97.38 98 GLU A C 1
ATOM 748 O O . GLU A 1 98 ? 6.028 16.354 -8.568 1.00 97.38 98 GLU A O 1
ATOM 753 N N . ALA A 1 99 ? 6.388 16.165 -6.359 1.00 96.69 99 ALA A N 1
ATOM 754 C CA . ALA A 1 99 ? 6.645 14.727 -6.387 1.00 96.69 99 ALA A CA 1
ATOM 755 C C . ALA A 1 99 ? 5.433 13.912 -6.864 1.00 96.69 99 ALA A C 1
ATOM 757 O O . ALA A 1 99 ? 5.612 12.943 -7.604 1.00 96.69 99 ALA A O 1
ATOM 758 N N . ILE A 1 100 ? 4.216 14.299 -6.463 1.00 98.44 100 ILE A N 1
ATOM 759 C CA . ILE A 1 100 ? 2.981 13.658 -6.940 1.00 98.44 100 ILE A CA 1
ATOM 760 C C . ILE A 1 100 ? 2.840 13.852 -8.449 1.00 98.44 100 ILE A C 1
ATOM 762 O O . ILE A 1 100 ? 2.690 12.869 -9.169 1.00 98.44 100 ILE A O 1
ATOM 766 N N . ALA A 1 101 ? 2.955 15.090 -8.940 1.00 98.06 101 ALA A N 1
ATOM 767 C CA . ALA A 1 101 ? 2.857 15.379 -10.369 1.00 98.06 101 ALA A CA 1
ATOM 768 C C . ALA A 1 101 ? 3.912 14.613 -11.190 1.00 98.06 101 ALA A C 1
ATOM 770 O O . ALA A 1 101 ? 3.590 14.051 -12.236 1.00 98.06 101 ALA A O 1
ATOM 771 N N . GLU A 1 102 ? 5.152 14.531 -10.693 1.00 97.06 102 GLU A N 1
ATOM 772 C CA . GLU A 1 102 ? 6.228 13.731 -11.296 1.00 97.06 102 GLU A CA 1
ATOM 773 C C . GLU A 1 102 ? 5.857 12.236 -11.355 1.00 97.06 102 GLU A C 1
ATOM 775 O O . GLU A 1 102 ? 5.986 11.597 -12.400 1.00 97.06 102 GLU A O 1
ATOM 780 N N . GLY A 1 103 ? 5.356 11.672 -10.251 1.00 97.69 103 GLY A N 1
ATOM 781 C CA . GLY A 1 103 ? 4.930 10.274 -10.177 1.00 97.69 103 GLY A CA 1
ATOM 782 C C . GLY A 1 103 ? 3.768 9.941 -11.117 1.00 97.69 103 GLY A C 1
ATOM 783 O O . GLY A 1 103 ? 3.830 8.951 -11.846 1.00 97.69 103 GLY A O 1
ATOM 784 N N . VAL A 1 104 ? 2.740 10.793 -11.151 1.00 98.12 104 VAL A N 1
ATOM 785 C CA . VAL A 1 104 ? 1.578 10.659 -12.049 1.00 98.12 104 VAL A CA 1
ATOM 786 C C . VAL A 1 104 ? 2.003 10.735 -13.516 1.00 98.12 104 VAL A C 1
ATOM 788 O O . VAL A 1 104 ? 1.506 9.962 -14.341 1.00 98.12 104 VAL A O 1
ATOM 791 N N . ALA A 1 105 ? 2.956 11.612 -13.851 1.00 96.81 105 ALA A N 1
ATOM 792 C CA . ALA A 1 105 ? 3.491 11.711 -15.206 1.00 96.81 105 ALA A CA 1
ATOM 793 C C . ALA A 1 105 ? 4.157 10.398 -15.649 1.00 96.81 105 ALA A C 1
ATOM 795 O O . ALA A 1 105 ? 3.853 9.907 -16.737 1.00 96.81 105 ALA A O 1
ATOM 796 N N . PHE A 1 106 ? 4.974 9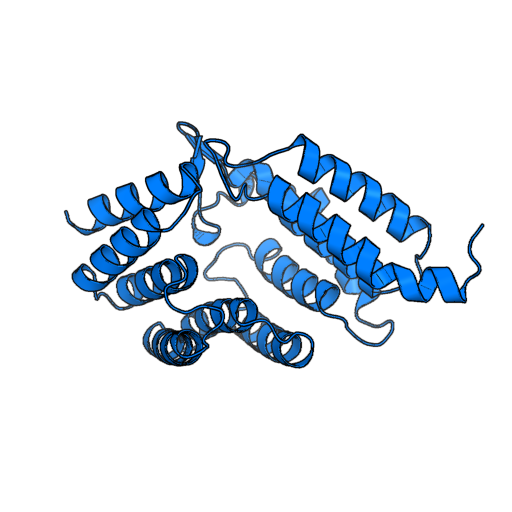.772 -14.791 1.00 95.62 106 PHE A N 1
ATOM 797 C CA . PHE A 1 106 ? 5.570 8.464 -15.092 1.00 95.62 106 PHE A CA 1
ATOM 798 C C . PHE A 1 106 ? 4.515 7.378 -15.336 1.00 95.62 106 PHE A C 1
ATOM 800 O O . PHE A 1 106 ? 4.653 6.603 -16.283 1.00 95.62 106 PHE A O 1
ATOM 807 N N . VAL A 1 107 ? 3.455 7.323 -14.519 1.00 96.19 107 VAL A N 1
ATOM 808 C CA . VAL A 1 107 ? 2.353 6.359 -14.708 1.00 96.19 107 VAL A CA 1
ATOM 809 C C . VAL A 1 107 ? 1.650 6.599 -16.045 1.00 96.19 107 VAL A C 1
ATOM 811 O O . VAL A 1 107 ? 1.500 5.671 -16.841 1.00 96.19 107 VAL A O 1
ATOM 814 N N . SER A 1 108 ? 1.271 7.848 -16.314 1.00 95.00 108 SER A N 1
ATOM 815 C CA . SER A 1 108 ? 0.538 8.248 -17.523 1.00 95.00 108 SER A CA 1
ATOM 816 C C . SER A 1 108 ? 1.331 7.978 -18.802 1.00 95.00 108 SER A C 1
ATOM 818 O O . SER A 1 108 ? 0.769 7.584 -19.822 1.00 95.00 108 SER A O 1
ATOM 820 N N . GLU A 1 109 ? 2.649 8.162 -18.746 1.00 93.75 109 GLU A N 1
ATOM 821 C CA . GLU A 1 109 ? 3.558 7.911 -19.858 1.00 93.75 109 GLU A CA 1
ATOM 822 C C . GLU A 1 109 ? 3.815 6.408 -20.081 1.00 93.75 109 GLU A C 1
ATOM 824 O O . GLU A 1 109 ? 3.953 5.968 -21.227 1.00 93.75 109 GLU A O 1
ATOM 829 N N . ALA A 1 110 ? 3.886 5.612 -19.008 1.00 93.19 110 ALA A N 1
ATOM 830 C CA . ALA A 1 110 ? 4.232 4.193 -19.070 1.00 93.19 110 ALA A CA 1
ATOM 831 C C . ALA A 1 110 ? 3.043 3.282 -19.416 1.00 93.19 110 ALA A C 1
ATOM 833 O O . ALA A 1 110 ? 3.230 2.311 -20.152 1.00 93.19 110 ALA A O 1
ATOM 834 N N . LEU A 1 111 ? 1.834 3.593 -18.930 1.00 89.38 111 LEU A N 1
ATOM 835 C CA . LEU A 1 111 ? 0.632 2.767 -19.128 1.00 89.38 111 LEU A CA 1
ATOM 836 C C . LEU A 1 111 ? 0.340 2.411 -20.601 1.00 89.38 111 LEU A C 1
ATOM 838 O O . LEU A 1 111 ? 0.037 1.248 -20.866 1.00 89.38 111 LEU A O 1
ATOM 842 N N . PRO A 1 112 ? 0.468 3.325 -21.585 1.00 89.44 112 PRO A N 1
ATOM 843 C CA . PRO A 1 112 ? 0.151 3.007 -22.980 1.00 89.44 112 PRO A CA 1
ATOM 844 C C . PRO A 1 112 ? 1.218 2.177 -23.717 1.00 89.44 112 PRO A C 1
ATOM 846 O O . PRO A 1 112 ? 0.996 1.790 -24.863 1.00 89.44 112 PRO A O 1
ATOM 849 N N . ARG A 1 113 ? 2.405 1.955 -23.130 1.00 84.00 113 ARG A N 1
ATOM 850 C CA . ARG A 1 113 ? 3.608 1.508 -23.867 1.00 84.00 113 ARG A CA 1
ATOM 851 C C . ARG A 1 113 ? 3.778 -0.001 -24.012 1.00 84.00 113 ARG A C 1
ATOM 853 O O . ARG A 1 113 ? 4.690 -0.426 -24.718 1.00 84.00 113 ARG A O 1
ATOM 860 N N . GLY A 1 114 ? 2.957 -0.820 -23.363 1.00 72.00 114 GLY A N 1
ATOM 861 C CA . GLY A 1 114 ? 3.116 -2.269 -23.444 1.00 72.00 114 GLY A CA 1
ATOM 862 C C . GLY A 1 114 ? 2.464 -3.029 -22.292 1.00 72.00 114 GLY A C 1
ATOM 863 O O . GLY A 1 114 ? 1.554 -2.503 -21.653 1.00 72.00 114 GLY A O 1
ATOM 864 N N . PRO A 1 115 ? 2.895 -4.279 -22.038 1.00 79.75 115 PRO A N 1
ATOM 865 C CA . PRO A 1 115 ? 2.319 -5.101 -20.983 1.00 79.75 115 PRO A CA 1
ATOM 866 C C . PRO A 1 115 ? 2.539 -4.459 -19.611 1.00 79.75 115 PRO A C 1
ATOM 868 O O . PRO A 1 115 ? 3.635 -4.001 -19.286 1.00 79.75 115 PRO A O 1
ATOM 871 N N . VAL A 1 116 ? 1.477 -4.446 -18.811 1.00 87.44 116 VAL A N 1
ATOM 872 C CA . VAL A 1 116 ? 1.470 -3.855 -17.474 1.00 87.44 116 VAL A CA 1
ATOM 873 C C . VAL A 1 116 ? 2.000 -4.879 -16.470 1.00 87.44 116 VAL A C 1
ATOM 875 O O . VAL A 1 116 ? 1.502 -6.004 -16.414 1.00 87.44 116 VAL A O 1
ATOM 878 N N . GLY A 1 117 ? 3.008 -4.498 -15.685 1.00 93.88 117 GLY A N 1
ATOM 879 C CA . GLY A 1 117 ? 3.532 -5.303 -14.585 1.00 93.88 117 GLY A CA 1
ATOM 880 C C . GLY A 1 117 ? 3.054 -4.820 -13.207 1.00 93.88 117 GLY A C 1
ATOM 881 O O . GLY A 1 117 ? 2.370 -3.795 -13.090 1.00 93.88 117 GLY A O 1
ATOM 882 N N . PRO A 1 118 ? 3.366 -5.578 -12.140 1.00 95.94 118 PRO A N 1
ATOM 883 C CA . PRO A 1 118 ? 2.848 -5.328 -10.798 1.00 95.94 118 PRO A CA 1
ATOM 884 C C . PRO A 1 118 ? 3.215 -3.954 -10.219 1.00 95.94 118 PRO A C 1
ATOM 886 O O . PRO A 1 118 ? 2.418 -3.393 -9.466 1.00 95.94 118 PRO A O 1
ATOM 889 N N . TYR A 1 119 ? 4.389 -3.400 -10.522 1.00 97.00 119 TYR A N 1
ATOM 890 C CA . TYR A 1 119 ? 4.797 -2.083 -10.034 1.00 97.00 119 TYR A CA 1
ATOM 891 C C . TYR A 1 119 ? 4.029 -0.962 -10.715 1.00 97.00 119 TYR A C 1
ATOM 893 O O . TYR A 1 119 ? 3.624 -0.023 -10.034 1.00 97.00 119 TYR A O 1
ATOM 901 N N . LEU A 1 120 ? 3.779 -1.064 -12.022 1.00 96.94 120 LEU A N 1
ATOM 902 C CA . LEU A 1 120 ? 2.995 -0.054 -12.726 1.00 96.94 120 LEU A CA 1
ATOM 903 C C . LEU A 1 120 ? 1.533 -0.028 -12.249 1.00 96.94 120 LEU A C 1
ATOM 905 O O . LEU A 1 120 ? 0.988 1.055 -12.039 1.00 96.94 120 LEU A O 1
ATOM 909 N N . VAL A 1 121 ? 0.922 -1.191 -11.982 1.00 97.62 121 VAL A N 1
ATOM 910 C CA . VAL A 1 121 ? -0.428 -1.245 -11.380 1.00 97.62 121 VAL A CA 1
ATOM 911 C C . VAL A 1 121 ? -0.438 -0.633 -9.979 1.00 97.62 121 VAL A C 1
ATOM 913 O O . VAL A 1 121 ? -1.302 0.183 -9.665 1.00 97.62 121 VAL A O 1
ATOM 916 N N . GLN A 1 122 ? 0.538 -0.979 -9.136 1.00 98.00 122 GLN A N 1
ATOM 917 C CA . GLN A 1 122 ? 0.657 -0.390 -7.799 1.00 98.00 122 GLN A CA 1
ATOM 918 C C . GLN A 1 122 ? 0.872 1.127 -7.854 1.00 98.00 122 GLN A C 1
ATOM 920 O O . GLN A 1 122 ? 0.314 1.850 -7.030 1.00 98.00 122 GLN A O 1
ATOM 925 N N . ALA A 1 123 ? 1.646 1.621 -8.823 1.00 98.25 123 ALA A N 1
ATOM 926 C CA . ALA A 1 123 ? 1.839 3.050 -9.036 1.00 98.25 123 ALA A CA 1
ATOM 927 C C . ALA A 1 123 ? 0.536 3.746 -9.445 1.00 98.25 123 ALA A C 1
ATOM 929 O O . ALA A 1 123 ? 0.244 4.817 -8.925 1.00 98.25 123 ALA A O 1
ATOM 930 N N . ALA A 1 124 ? -0.277 3.125 -10.306 1.00 98.12 124 ALA A N 1
ATOM 931 C CA . ALA A 1 124 ? -1.595 3.647 -10.663 1.00 98.12 124 ALA A CA 1
ATOM 932 C C . ALA A 1 124 ? -2.541 3.708 -9.449 1.00 98.12 124 ALA A C 1
ATOM 934 O O . ALA A 1 124 ? -3.215 4.714 -9.249 1.00 98.12 124 ALA A O 1
ATOM 935 N N . ILE A 1 125 ? -2.536 2.687 -8.584 1.00 98.44 125 ILE A N 1
ATOM 936 C CA . ILE A 1 125 ? -3.292 2.713 -7.318 1.00 98.44 125 ILE A CA 1
ATOM 937 C C . ILE A 1 125 ? -2.805 3.857 -6.413 1.00 98.44 125 ILE A C 1
ATOM 939 O O . ILE A 1 125 ? -3.614 4.580 -5.833 1.00 98.44 125 ILE A O 1
ATOM 943 N N . ALA A 1 126 ? -1.486 4.039 -6.292 1.00 98.31 126 ALA A N 1
ATOM 944 C CA . ALA A 1 126 ? -0.913 5.127 -5.502 1.00 98.31 126 ALA A CA 1
ATOM 945 C C . ALA A 1 126 ? -1.281 6.509 -6.070 1.00 98.31 126 ALA A C 1
ATOM 947 O O . ALA A 1 126 ? -1.625 7.395 -5.295 1.00 98.31 126 ALA A O 1
ATOM 948 N N . ALA A 1 127 ? -1.277 6.671 -7.396 1.00 98.38 127 ALA A N 1
ATOM 949 C CA . ALA A 1 127 ? -1.672 7.909 -8.066 1.00 98.38 127 ALA A CA 1
ATOM 950 C C . ALA A 1 127 ? -3.125 8.287 -7.743 1.00 98.38 127 ALA A C 1
ATOM 952 O O . ALA A 1 127 ? -3.371 9.404 -7.303 1.00 98.38 127 ALA A O 1
ATOM 953 N N . LEU A 1 128 ? -4.063 7.335 -7.813 1.00 98.31 128 LEU A N 1
ATOM 954 C CA . LEU A 1 128 ? -5.472 7.583 -7.469 1.00 98.31 128 LEU A CA 1
ATOM 955 C C . LEU A 1 128 ? -5.663 8.045 -6.021 1.00 98.31 128 LEU A C 1
ATOM 957 O O . LEU A 1 128 ? -6.508 8.896 -5.741 1.00 98.31 128 LEU A O 1
ATOM 961 N N . HIS A 1 129 ? -4.871 7.508 -5.091 1.00 98.25 129 HIS A N 1
ATOM 962 C CA . HIS A 1 129 ? -4.859 8.017 -3.724 1.00 98.25 129 HIS A CA 1
ATOM 963 C C . HIS A 1 129 ? -4.300 9.435 -3.645 1.00 98.25 129 HIS A C 1
ATOM 965 O O . HIS A 1 129 ? -4.873 10.261 -2.936 1.00 98.25 129 HIS A O 1
ATOM 971 N N . ASP A 1 130 ? -3.190 9.697 -4.327 1.00 97.81 130 ASP A N 1
ATOM 972 C CA . ASP A 1 130 ? -2.424 10.933 -4.200 1.00 97.81 130 ASP A CA 1
ATOM 973 C C . ASP A 1 130 ? -3.089 12.126 -4.916 1.00 97.81 130 ASP A C 1
ATOM 975 O O . ASP A 1 130 ? -2.971 13.262 -4.456 1.00 97.81 130 ASP A O 1
ATOM 979 N N . GLU A 1 131 ? -3.835 11.874 -5.994 1.00 96.50 131 GLU A N 1
ATOM 980 C CA . GLU A 1 131 ? -4.576 12.885 -6.765 1.00 96.50 131 GLU A CA 1
ATOM 981 C C . GLU A 1 131 ? -5.911 13.277 -6.118 1.00 96.50 131 GLU A C 1
ATOM 983 O O . GLU A 1 131 ? -6.421 14.378 -6.347 1.00 96.50 131 GLU A O 1
ATOM 988 N N . ALA A 1 132 ? -6.489 12.403 -5.290 1.00 96.88 132 ALA A N 1
ATOM 989 C CA . ALA A 1 132 ? -7.763 12.686 -4.649 1.00 96.88 132 ALA A CA 1
ATOM 990 C C . ALA A 1 132 ? -7.642 13.844 -3.629 1.00 96.88 132 ALA A C 1
ATOM 992 O O . ALA A 1 132 ? -6.661 13.942 -2.885 1.00 96.88 132 ALA A O 1
ATOM 993 N N . PRO A 1 133 ? -8.647 14.727 -3.511 1.00 94.69 133 PRO A N 1
ATOM 994 C CA . PRO A 1 133 ? -8.625 15.792 -2.508 1.00 94.69 133 PRO A CA 1
ATOM 995 C C . PRO A 1 133 ? -8.921 15.281 -1.088 1.00 94.69 133 PRO A C 1
ATOM 997 O O . PRO A 1 133 ? -8.572 15.944 -0.113 1.00 94.69 133 PRO A O 1
ATOM 1000 N N . SER A 1 134 ? -9.546 14.107 -0.954 1.00 95.19 134 SER A N 1
ATOM 1001 C CA . SER A 1 134 ? -9.823 13.446 0.324 1.00 95.19 134 SER A CA 1
ATOM 1002 C C . SER A 1 134 ? -9.956 11.930 0.150 1.00 95.19 134 SER A C 1
ATOM 1004 O O . SER A 1 134 ? -9.944 11.406 -0.968 1.00 95.19 134 SER A O 1
ATOM 1006 N N . THR A 1 135 ? -10.080 11.210 1.263 1.00 93.12 135 THR A N 1
ATOM 1007 C CA . THR A 1 135 ? -10.316 9.758 1.268 1.00 93.12 135 THR A CA 1
ATOM 1008 C C . THR A 1 135 ? -11.671 9.408 0.649 1.00 93.12 135 THR A C 1
ATOM 1010 O O . THR A 1 135 ? -11.785 8.435 -0.091 1.00 93.12 135 THR A O 1
ATOM 1013 N N . GLU A 1 136 ? -12.692 10.225 0.893 1.00 93.56 136 GLU A N 1
ATOM 1014 C CA . GLU A 1 136 ? -14.053 10.050 0.372 1.00 93.56 136 GLU A CA 1
ATOM 1015 C C . GLU A 1 136 ? -14.127 10.317 -1.134 1.00 93.56 136 GLU A C 1
ATOM 1017 O O . GLU A 1 136 ? -14.911 9.684 -1.831 1.00 93.56 136 GLU A O 1
ATOM 1022 N N . ALA A 1 137 ? -13.297 11.234 -1.636 1.00 96.81 137 ALA A N 1
ATOM 1023 C CA . ALA A 1 137 ? -13.211 11.573 -3.054 1.00 96.81 137 ALA A CA 1
ATOM 1024 C C . ALA A 1 137 ? -12.251 10.666 -3.849 1.00 96.81 137 ALA A C 1
ATOM 1026 O O . ALA A 1 137 ? -12.037 10.897 -5.036 1.00 96.81 137 ALA A O 1
ATOM 1027 N N . THR A 1 138 ? -11.634 9.672 -3.203 1.00 97.75 138 THR A N 1
ATOM 1028 C CA . THR A 1 138 ? -10.771 8.696 -3.879 1.00 97.75 138 THR A CA 1
ATOM 1029 C C . THR A 1 138 ? -11.617 7.780 -4.770 1.00 97.75 138 THR A C 1
ATOM 1031 O O . THR A 1 138 ? -12.674 7.314 -4.342 1.00 97.75 138 THR A O 1
ATOM 1034 N N . ASP A 1 139 ? -11.150 7.485 -5.988 1.00 98.38 139 ASP A N 1
ATOM 1035 C CA . ASP A 1 139 ? -11.823 6.554 -6.905 1.00 98.38 139 ASP A CA 1
ATOM 1036 C C . ASP A 1 139 ? -11.628 5.095 -6.455 1.00 98.38 139 ASP A C 1
ATOM 1038 O O . ASP A 1 139 ? -10.806 4.330 -6.969 1.00 98.38 139 ASP A O 1
ATOM 1042 N N . TRP A 1 140 ? -12.371 4.717 -5.416 1.00 98.25 140 TRP A N 1
ATOM 1043 C CA . TRP A 1 140 ? -12.360 3.370 -4.859 1.00 98.25 140 TRP A CA 1
ATOM 1044 C C . TRP A 1 140 ? -12.799 2.284 -5.852 1.00 98.25 140 TRP A C 1
ATOM 1046 O O . TRP A 1 140 ? -12.153 1.232 -5.846 1.00 98.25 140 TRP A O 1
ATOM 1056 N N . PRO A 1 141 ? -13.817 2.490 -6.718 1.00 98.69 141 PRO A N 1
ATOM 1057 C CA . PRO A 1 141 ? -14.147 1.531 -7.772 1.00 98.69 141 PRO A CA 1
ATOM 1058 C C . PRO A 1 141 ? -12.962 1.228 -8.694 1.00 98.69 141 PRO A C 1
ATOM 1060 O O . PRO A 1 141 ? -12.670 0.057 -8.954 1.00 98.69 141 PRO A O 1
ATOM 1063 N N . GLN A 1 142 ? -12.232 2.254 -9.138 1.00 98.44 142 GLN A N 1
ATOM 1064 C CA . GLN A 1 142 ? -11.055 2.056 -9.980 1.00 98.44 142 GLN A CA 1
ATOM 1065 C C . GLN A 1 142 ? -9.911 1.376 -9.215 1.00 98.44 142 GLN A C 1
ATOM 1067 O O . GLN A 1 142 ? -9.271 0.471 -9.753 1.00 98.44 142 GLN A O 1
ATOM 1072 N N . ILE A 1 143 ? -9.675 1.747 -7.951 1.00 98.62 143 ILE A N 1
ATOM 1073 C CA . ILE A 1 143 ? -8.675 1.078 -7.101 1.00 98.62 143 ILE A CA 1
ATOM 1074 C C . ILE A 1 143 ? -9.007 -0.410 -6.916 1.00 98.62 143 ILE A C 1
ATOM 1076 O O . ILE A 1 143 ? -8.108 -1.247 -7.011 1.00 98.62 143 ILE A O 1
ATOM 1080 N N . ALA A 1 144 ? -10.275 -0.761 -6.682 1.00 98.56 144 ALA A N 1
ATOM 1081 C CA . ALA A 1 144 ? -10.702 -2.154 -6.558 1.00 98.56 144 ALA A CA 1
ATOM 1082 C C . ALA A 1 144 ? -10.415 -2.942 -7.848 1.00 98.56 144 ALA A C 1
ATOM 1084 O O . ALA A 1 144 ? -9.767 -3.986 -7.789 1.00 98.56 144 ALA A O 1
ATOM 1085 N N . ALA A 1 145 ? -10.775 -2.391 -9.013 1.00 98.38 145 ALA A N 1
ATOM 1086 C CA . ALA A 1 145 ? -10.488 -3.006 -10.311 1.00 98.38 145 ALA A CA 1
ATOM 1087 C C . ALA A 1 145 ? -8.976 -3.178 -10.570 1.00 98.38 145 ALA A C 1
ATOM 1089 O O . ALA A 1 145 ? -8.536 -4.211 -11.073 1.00 98.38 145 ALA A O 1
ATOM 1090 N N . LEU A 1 146 ? -8.147 -2.201 -10.187 1.00 98.00 146 LEU A N 1
ATOM 1091 C CA . LEU A 1 146 ? -6.688 -2.312 -10.309 1.00 98.00 146 LEU A CA 1
ATOM 1092 C C . LEU A 1 146 ? -6.112 -3.399 -9.393 1.00 98.00 146 LEU A C 1
ATOM 1094 O O . LEU A 1 146 ? -5.174 -4.095 -9.786 1.00 98.00 146 LEU A O 1
ATOM 1098 N N . TYR A 1 147 ? -6.674 -3.599 -8.199 1.00 98.38 147 TYR A N 1
ATOM 1099 C CA . TYR A 1 147 ? -6.284 -4.723 -7.349 1.00 98.38 147 TYR A CA 1
ATOM 1100 C C . TYR A 1 147 ? -6.650 -6.079 -7.963 1.00 98.38 147 TYR A C 1
ATOM 1102 O O . TYR A 1 147 ? -5.868 -7.019 -7.824 1.00 98.38 147 TYR A O 1
ATOM 1110 N N . GLU A 1 148 ? -7.775 -6.196 -8.673 1.00 97.31 148 GLU A N 1
ATOM 1111 C CA . GLU A 1 148 ? -8.115 -7.417 -9.419 1.00 97.31 148 GLU A CA 1
ATOM 1112 C C . GLU A 1 148 ? -7.080 -7.724 -10.507 1.00 97.31 148 GLU A C 1
ATOM 1114 O O . GLU A 1 148 ? -6.606 -8.859 -10.601 1.00 97.31 148 GLU A O 1
ATOM 1119 N N . VAL A 1 149 ? -6.641 -6.703 -11.253 1.00 96.75 149 VAL A N 1
ATOM 1120 C CA . VAL A 1 149 ? -5.528 -6.837 -12.209 1.00 96.75 149 VAL A CA 1
ATOM 1121 C C . VAL A 1 149 ? -4.250 -7.282 -11.492 1.00 96.75 149 VAL A C 1
ATOM 1123 O O . VAL A 1 149 ? -3.587 -8.220 -11.934 1.00 96.75 149 VAL A O 1
ATOM 1126 N N . LEU A 1 150 ? -3.909 -6.654 -10.362 1.00 96.81 150 LEU A N 1
ATOM 1127 C CA . LEU A 1 150 ? -2.684 -6.958 -9.618 1.00 96.81 150 LEU A CA 1
ATOM 1128 C C . LEU A 1 150 ? -2.665 -8.389 -9.062 1.00 96.81 150 LEU A C 1
ATOM 1130 O O . LEU A 1 150 ? -1.621 -9.036 -9.109 1.00 96.81 150 LEU A O 1
ATOM 1134 N N . MET A 1 151 ? -3.800 -8.906 -8.584 1.00 96.06 151 MET A N 1
ATOM 1135 C CA . MET A 1 151 ? -3.913 -10.303 -8.138 1.00 96.06 151 MET A CA 1
ATOM 1136 C C . MET A 1 151 ? -3.699 -11.300 -9.286 1.00 96.06 151 MET A C 1
ATOM 1138 O O . MET A 1 151 ? -3.189 -12.392 -9.052 1.00 96.06 151 MET A O 1
ATOM 1142 N N . GLY A 1 152 ? -4.039 -10.931 -10.526 1.00 95.69 152 GLY A N 1
ATOM 1143 C CA . GLY A 1 152 ? -3.730 -11.736 -11.713 1.00 95.69 152 GLY A CA 1
ATOM 1144 C C . GLY A 1 152 ? -2.245 -11.731 -12.100 1.00 95.69 152 GLY A C 1
ATOM 1145 O O . GLY A 1 152 ? -1.786 -12.646 -12.780 1.00 95.69 152 GLY A O 1
ATOM 1146 N N . LEU A 1 153 ? -1.489 -10.719 -11.661 1.00 94.06 153 LEU A N 1
ATOM 1147 C CA . LEU A 1 153 ? -0.061 -10.548 -11.962 1.00 94.06 153 LEU A CA 1
ATOM 1148 C C . LEU A 1 153 ? 0.861 -11.058 -10.847 1.00 94.06 153 LEU A C 1
ATOM 1150 O O . LEU A 1 153 ? 2.019 -11.382 -11.113 1.00 94.06 153 LEU A O 1
ATOM 1154 N N . ALA A 1 154 ? 0.382 -11.095 -9.603 1.00 88.44 154 ALA A N 1
ATOM 1155 C CA . ALA A 1 154 ? 1.178 -11.440 -8.434 1.00 88.44 154 ALA A CA 1
ATOM 1156 C C . ALA A 1 154 ? 0.413 -12.374 -7.488 1.00 88.44 154 ALA A C 1
ATOM 1158 O O . ALA A 1 154 ? -0.616 -12.006 -6.923 1.00 88.44 154 ALA A O 1
ATOM 1159 N N . ASP A 1 155 ? 0.983 -13.552 -7.234 1.00 89.50 155 ASP A N 1
ATOM 1160 C CA . ASP A 1 155 ? 0.507 -14.465 -6.194 1.00 89.50 155 ASP A CA 1
ATOM 1161 C C . ASP A 1 155 ? 0.982 -13.985 -4.812 1.00 89.50 155 ASP A C 1
ATOM 1163 O O . ASP A 1 155 ? 1.993 -14.440 -4.271 1.00 89.50 155 ASP A O 1
ATOM 1167 N N . ASN A 1 156 ? 0.281 -12.989 -4.268 1.00 90.44 156 ASN A N 1
ATOM 1168 C CA . ASN A 1 156 ? 0.583 -12.407 -2.967 1.00 90.44 156 ASN A CA 1
ATOM 1169 C C . ASN A 1 156 ? -0.708 -12.160 -2.160 1.00 90.44 156 ASN A C 1
ATOM 1171 O O . ASN A 1 156 ? -1.486 -11.269 -2.512 1.00 90.44 156 ASN A O 1
ATOM 1175 N N . PRO A 1 157 ? -0.922 -12.858 -1.030 1.00 93.44 157 PRO A N 1
ATOM 1176 C CA . PRO A 1 157 ? -2.128 -12.700 -0.210 1.00 93.44 157 PRO A CA 1
ATOM 1177 C C . PRO A 1 157 ? -2.275 -11.292 0.386 1.00 93.44 157 PRO A C 1
ATOM 1179 O O . PRO A 1 157 ? -3.388 -10.860 0.684 1.00 93.44 157 PRO A O 1
ATOM 1182 N N . MET A 1 158 ? -1.185 -10.527 0.503 1.00 94.06 158 MET A N 1
ATOM 1183 C CA . MET A 1 158 ? -1.257 -9.129 0.935 1.00 94.06 158 MET A CA 1
ATOM 1184 C C . MET A 1 158 ? -1.938 -8.227 -0.097 1.00 94.06 158 MET A C 1
ATOM 1186 O O . MET A 1 158 ? -2.563 -7.243 0.289 1.00 94.06 158 MET A O 1
ATOM 1190 N N . VAL A 1 159 ? -1.873 -8.567 -1.388 1.00 96.25 159 VAL A N 1
ATOM 1191 C CA . VAL A 1 159 ? -2.626 -7.861 -2.437 1.00 96.25 159 VAL A CA 1
ATOM 1192 C C . VAL A 1 159 ? -4.121 -8.115 -2.257 1.00 96.25 159 VAL A C 1
ATOM 1194 O O . VAL A 1 159 ? -4.909 -7.173 -2.281 1.00 96.25 159 VAL A O 1
ATOM 1197 N N . ALA A 1 160 ? -4.508 -9.367 -1.996 1.00 96.38 160 ALA A N 1
ATOM 1198 C CA . ALA A 1 160 ? -5.897 -9.723 -1.720 1.00 96.38 160 ALA A CA 1
ATOM 1199 C C . ALA A 1 160 ? -6.426 -9.057 -0.435 1.00 96.38 160 ALA A C 1
ATOM 1201 O O . ALA A 1 160 ? -7.586 -8.643 -0.382 1.00 96.38 160 ALA A O 1
ATOM 1202 N N . LEU A 1 161 ? -5.573 -8.881 0.580 1.00 97.38 161 LEU A N 1
ATOM 1203 C CA . LEU A 1 161 ? -5.930 -8.131 1.784 1.00 97.38 161 LEU A CA 1
ATOM 1204 C C . LEU A 1 161 ? -6.199 -6.649 1.480 1.00 97.38 161 LEU A C 1
ATOM 1206 O O . LEU A 1 161 ? -7.207 -6.105 1.929 1.00 97.38 161 LEU A O 1
ATOM 1210 N N . SER A 1 162 ? -5.337 -5.997 0.695 1.00 97.06 162 SER A N 1
ATOM 1211 C CA . SER A 1 162 ? -5.555 -4.606 0.277 1.00 97.06 162 SER A CA 1
ATOM 1212 C C . SER A 1 162 ? -6.798 -4.456 -0.608 1.00 97.06 162 SER A C 1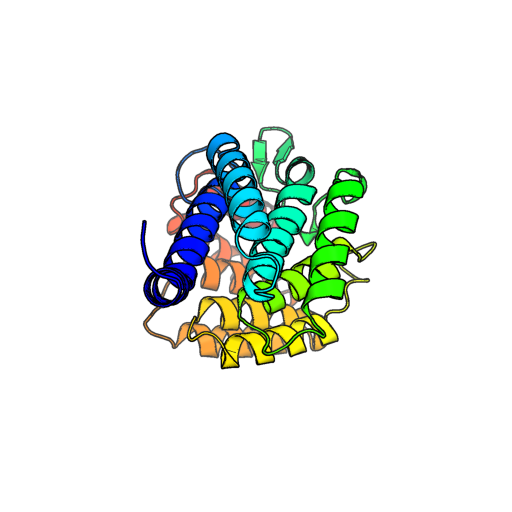
ATOM 1214 O O . SER A 1 162 ? -7.554 -3.497 -0.454 1.00 97.06 162 SER A O 1
ATOM 1216 N N . HIS A 1 163 ? -7.071 -5.439 -1.471 1.00 98.25 163 HIS A N 1
ATOM 1217 C CA . HIS A 1 163 ? -8.304 -5.496 -2.254 1.00 98.25 163 HIS A CA 1
ATOM 1218 C C . HIS A 1 163 ? -9.554 -5.544 -1.364 1.00 98.25 163 HIS A C 1
ATOM 1220 O O . HIS A 1 163 ? -10.534 -4.860 -1.648 1.00 98.25 163 HIS A O 1
ATOM 1226 N N . ALA A 1 164 ? -9.523 -6.295 -0.257 1.00 98.12 164 ALA A N 1
ATOM 1227 C CA . ALA A 1 164 ? -10.638 -6.350 0.689 1.00 98.12 164 ALA A CA 1
ATOM 1228 C C . ALA A 1 164 ? -10.970 -4.971 1.288 1.00 98.12 164 ALA A C 1
ATOM 1230 O O . ALA A 1 164 ? -12.145 -4.655 1.484 1.00 98.12 164 ALA A O 1
ATOM 1231 N N . VAL A 1 165 ? -9.955 -4.131 1.526 1.00 97.81 165 VAL A N 1
ATOM 1232 C CA . VAL A 1 165 ? -10.155 -2.736 1.948 1.00 97.81 165 VAL A CA 1
ATOM 1233 C C . VAL A 1 165 ? -10.833 -1.936 0.840 1.00 97.81 165 VAL A C 1
ATOM 1235 O O . VAL A 1 165 ? -11.846 -1.299 1.107 1.00 97.81 165 VAL A O 1
ATOM 1238 N N . ALA A 1 166 ? -10.337 -2.013 -0.399 1.00 98.19 166 ALA A N 1
ATOM 1239 C CA . ALA A 1 166 ? -10.931 -1.299 -1.533 1.00 98.19 166 ALA A CA 1
ATOM 1240 C C . ALA A 1 166 ? -12.407 -1.682 -1.748 1.00 98.19 166 ALA A C 1
ATOM 1242 O O . ALA A 1 166 ? -13.263 -0.806 -1.836 1.00 98.19 166 ALA A O 1
ATOM 1243 N N . VAL A 1 167 ? -12.729 -2.979 -1.708 1.00 98.56 167 VAL A N 1
ATOM 1244 C CA . VAL A 1 167 ? -14.114 -3.480 -1.780 1.00 98.56 167 VAL A CA 1
ATOM 1245 C C . VAL A 1 167 ? -14.964 -2.935 -0.634 1.00 98.56 167 VAL A C 1
ATOM 1247 O O . VAL A 1 167 ? -16.091 -2.509 -0.860 1.00 98.56 167 VAL A O 1
ATOM 1250 N N . ALA A 1 168 ? -14.435 -2.865 0.591 1.00 98.19 168 ALA A N 1
ATOM 1251 C CA . ALA A 1 168 ? -15.167 -2.261 1.705 1.00 98.19 168 ALA A CA 1
ATOM 1252 C C . ALA A 1 168 ? -15.426 -0.756 1.553 1.00 98.19 168 ALA A C 1
ATOM 1254 O O . ALA A 1 168 ? -16.307 -0.216 2.232 1.00 98.19 168 ALA A O 1
ATOM 1255 N N . MET A 1 169 ? -14.645 -0.054 0.737 1.00 97.38 169 MET A N 1
ATOM 1256 C CA . MET A 1 169 ? -14.883 1.357 0.441 1.00 97.38 169 MET A CA 1
ATOM 1257 C C . MET A 1 169 ? -15.955 1.548 -0.637 1.00 97.38 169 MET A C 1
ATOM 1259 O O . MET A 1 169 ? -16.633 2.571 -0.613 1.00 97.38 169 MET A O 1
ATOM 1263 N N . VAL A 1 170 ? -16.151 0.560 -1.517 1.00 98.06 170 VAL A N 1
ATOM 1264 C CA . VAL A 1 170 ? -17.178 0.574 -2.575 1.00 98.06 170 VAL A CA 1
ATOM 1265 C C . VAL A 1 170 ? -18.509 0.008 -2.073 1.00 98.06 170 VAL A C 1
ATOM 1267 O O . VAL A 1 170 ? -19.526 0.696 -2.086 1.00 98.06 170 VAL A O 1
ATOM 1270 N N . ASP A 1 171 ? -18.488 -1.226 -1.570 1.00 98.12 171 ASP A N 1
ATOM 1271 C CA . ASP A 1 171 ? -19.683 -2.020 -1.245 1.00 98.12 171 ASP A CA 1
ATOM 1272 C C . ASP A 1 171 ? -19.987 -2.055 0.264 1.00 98.12 171 ASP A C 1
ATOM 1274 O O . ASP A 1 171 ? -20.934 -2.697 0.725 1.00 98.12 171 ASP A O 1
ATOM 1278 N N . GLY A 1 172 ? -19.171 -1.364 1.061 1.00 97.88 172 GLY A N 1
ATOM 1279 C CA . GLY A 1 172 ? -19.318 -1.268 2.508 1.00 97.88 172 GLY A CA 1
ATOM 1280 C C . GLY A 1 172 ? -18.576 -2.355 3.301 1.00 97.88 172 GLY A C 1
ATOM 1281 O O . GLY A 1 172 ? -18.115 -3.369 2.768 1.00 97.88 172 GLY A O 1
ATOM 1282 N N . PRO A 1 173 ? -18.448 -2.167 4.626 1.00 97.88 173 PRO A N 1
ATOM 1283 C CA . PRO A 1 173 ? -17.530 -2.941 5.462 1.00 97.88 173 PRO A CA 1
ATOM 1284 C C . PRO A 1 173 ? -17.843 -4.444 5.509 1.00 97.88 173 PRO A C 1
ATOM 1286 O O . PRO A 1 173 ? -16.924 -5.249 5.645 1.00 97.88 173 PRO A O 1
ATOM 1289 N N . ALA A 1 174 ? -19.109 -4.843 5.347 1.00 97.75 174 ALA A N 1
ATOM 1290 C CA . ALA A 1 174 ? -19.500 -6.253 5.315 1.00 97.75 174 ALA A CA 1
ATOM 1291 C C . ALA A 1 174 ? -18.892 -7.007 4.117 1.00 97.75 174 ALA A C 1
ATOM 1293 O O . ALA A 1 174 ? -18.414 -8.131 4.283 1.00 97.75 174 ALA A O 1
ATOM 1294 N N . ALA A 1 175 ? -18.855 -6.380 2.936 1.00 98.25 175 ALA A N 1
ATOM 1295 C CA . ALA A 1 175 ? -18.275 -6.975 1.734 1.00 98.25 175 ALA A CA 1
ATOM 1296 C C . ALA A 1 175 ? -16.759 -7.173 1.884 1.00 98.25 175 ALA A C 1
ATOM 1298 O O . ALA A 1 175 ? -16.237 -8.249 1.586 1.00 98.25 175 ALA A O 1
ATOM 1299 N N . GLY A 1 176 ? -16.053 -6.175 2.427 1.00 98.12 176 GLY A N 1
ATOM 1300 C CA . GLY A 1 176 ? -14.623 -6.315 2.708 1.00 98.12 176 GLY A CA 1
ATOM 1301 C C . GLY A 1 176 ? -14.328 -7.354 3.787 1.00 98.12 176 GLY A C 1
ATOM 1302 O O . GLY A 1 176 ? -13.421 -8.159 3.606 1.00 98.12 176 GLY A O 1
ATOM 1303 N N . LEU A 1 177 ? -15.119 -7.422 4.866 1.00 98.19 177 LEU A N 1
ATOM 1304 C CA . LEU A 1 177 ? -14.947 -8.449 5.904 1.00 98.19 177 LEU A CA 1
ATOM 1305 C C . LEU A 1 177 ? -15.062 -9.866 5.333 1.00 98.19 177 LEU A C 1
ATOM 1307 O O . LEU A 1 177 ? -14.218 -10.704 5.638 1.00 98.19 177 LEU A O 1
ATOM 1311 N N . ALA A 1 178 ? -16.031 -10.122 4.449 1.00 97.56 178 ALA A N 1
ATOM 1312 C CA . ALA A 1 178 ? -16.155 -11.420 3.782 1.00 97.56 178 ALA A CA 1
ATOM 1313 C C . ALA A 1 178 ? -14.898 -11.786 2.966 1.00 97.56 178 ALA A C 1
ATOM 1315 O O . ALA A 1 178 ? -14.484 -12.945 2.940 1.00 97.56 178 ALA A O 1
ATOM 1316 N N . ARG A 1 179 ? -14.250 -10.798 2.334 1.00 97.06 179 ARG A N 1
ATOM 1317 C CA . ARG A 1 179 ? -12.979 -11.000 1.621 1.00 97.06 179 ARG A CA 1
ATOM 1318 C C . ARG A 1 179 ? -11.806 -11.217 2.576 1.00 97.06 179 ARG A C 1
ATOM 1320 O O . ARG A 1 179 ? -10.967 -12.066 2.294 1.00 97.06 179 ARG A O 1
ATOM 1327 N N . VAL A 1 180 ? -11.766 -10.519 3.713 1.00 97.12 180 VAL A N 1
ATOM 1328 C CA . VAL A 1 180 ? -10.754 -10.752 4.758 1.00 97.12 180 VAL A CA 1
ATOM 1329 C C . VAL A 1 180 ? -10.829 -12.185 5.286 1.00 97.12 180 VAL A C 1
ATOM 1331 O O . VAL A 1 180 ? -9.784 -12.800 5.469 1.00 97.12 180 VAL A O 1
ATOM 1334 N N . GLU A 1 181 ? -12.028 -12.747 5.472 1.00 94.00 181 GLU A N 1
ATOM 1335 C CA . GLU A 1 181 ? -12.178 -14.154 5.880 1.00 94.00 181 GLU A CA 1
ATOM 1336 C C . GLU A 1 181 ? -11.580 -15.127 4.856 1.00 94.00 181 GLU A C 1
ATOM 1338 O O . GLU A 1 181 ? -10.880 -16.066 5.232 1.00 94.00 181 GLU A O 1
ATOM 1343 N N . ALA A 1 182 ? -11.788 -14.878 3.559 1.00 92.44 182 ALA A N 1
ATOM 1344 C CA . ALA A 1 182 ? -11.183 -15.690 2.505 1.00 92.44 182 ALA A CA 1
ATOM 1345 C C . ALA A 1 182 ? -9.647 -15.590 2.510 1.00 92.44 182 ALA A C 1
ATOM 1347 O O . ALA A 1 182 ? -8.964 -16.601 2.363 1.00 92.44 182 ALA A O 1
ATOM 1348 N N . VAL A 1 183 ? -9.100 -14.390 2.732 1.00 93.62 183 VAL A N 1
ATOM 1349 C CA . VAL A 1 183 ? -7.647 -14.173 2.853 1.00 93.62 183 VAL A CA 1
ATOM 1350 C C . VAL A 1 183 ? -7.084 -14.859 4.098 1.00 93.62 183 VAL A C 1
ATOM 1352 O O . VAL A 1 183 ? -6.015 -15.455 4.034 1.00 93.62 183 VAL A O 1
ATOM 1355 N N . ALA A 1 184 ? -7.801 -14.822 5.222 1.00 91.69 184 ALA A N 1
ATOM 1356 C CA . ALA A 1 184 ? -7.370 -15.433 6.478 1.00 91.69 184 ALA A CA 1
ATOM 1357 C C . ALA A 1 184 ? -7.275 -16.970 6.414 1.00 91.69 184 ALA A C 1
ATOM 1359 O O . ALA A 1 184 ? -6.626 -17.568 7.272 1.00 91.69 184 ALA A O 1
ATOM 1360 N N . ALA A 1 185 ? -7.900 -17.603 5.416 1.00 90.69 185 ALA A N 1
ATOM 1361 C CA . ALA A 1 185 ? -7.781 -19.036 5.158 1.00 90.69 185 ALA A CA 1
ATOM 1362 C C . ALA A 1 185 ? -6.489 -19.418 4.407 1.00 90.69 185 ALA A C 1
ATOM 1364 O O . ALA A 1 185 ? -6.162 -20.604 4.338 1.00 90.69 185 ALA A O 1
ATOM 1365 N N . ASP A 1 186 ? -5.755 -18.450 3.843 1.00 92.19 186 ASP A N 1
ATOM 1366 C CA . ASP A 1 186 ? -4.479 -18.707 3.172 1.00 92.19 186 ASP A CA 1
ATOM 1367 C C . ASP A 1 186 ? -3.369 -18.985 4.212 1.00 92.19 186 ASP A C 1
ATOM 1369 O O . ASP A 1 186 ? -3.055 -18.109 5.029 1.00 92.19 186 ASP A O 1
ATOM 1373 N N . PRO A 1 187 ? -2.713 -20.166 4.168 1.00 91.44 187 PRO A N 1
ATOM 1374 C CA . PRO A 1 187 ? -1.676 -20.550 5.127 1.00 91.44 187 PRO A CA 1
ATOM 1375 C C . PRO A 1 187 ? -0.504 -19.568 5.243 1.00 91.44 187 PRO A C 1
ATOM 1377 O O . PRO A 1 187 ? 0.174 -19.546 6.270 1.00 91.44 187 PRO A O 1
ATOM 1380 N N . ARG A 1 188 ? -0.244 -18.764 4.204 1.00 90.56 188 ARG A N 1
ATOM 1381 C CA . ARG A 1 188 ? 0.865 -17.796 4.154 1.00 90.56 188 ARG A CA 1
ATOM 1382 C C . ARG A 1 188 ? 0.634 -16.569 5.034 1.00 90.56 188 ARG A C 1
ATOM 1384 O O . ARG A 1 188 ? 1.594 -15.871 5.349 1.00 90.56 188 ARG A O 1
ATOM 1391 N N . VAL A 1 189 ? -0.615 -16.288 5.408 1.00 90.25 189 VAL A N 1
ATOM 1392 C CA . VAL A 1 189 ? -1.000 -15.122 6.227 1.00 90.25 189 VAL A CA 1
ATOM 1393 C C . VAL A 1 189 ? -1.804 -15.503 7.468 1.00 90.25 189 VAL A C 1
ATOM 1395 O O . VAL A 1 189 ? -2.347 -14.626 8.146 1.00 90.25 189 VAL A O 1
ATOM 1398 N N . THR A 1 190 ? -1.841 -16.793 7.805 1.00 82.50 190 THR A N 1
ATOM 1399 C CA . THR A 1 190 ? -2.426 -17.284 9.053 1.00 82.50 190 THR A CA 1
ATOM 1400 C C . THR A 1 190 ? -1.862 -16.504 10.234 1.00 82.50 190 THR A C 1
ATOM 1402 O O . THR A 1 190 ? -0.651 -16.398 10.410 1.00 82.50 190 THR A O 1
ATOM 1405 N N . GLU A 1 191 ? -2.759 -15.931 11.037 1.00 81.38 191 GLU A N 1
ATOM 1406 C CA . GLU A 1 191 ? -2.423 -15.132 12.221 1.00 81.38 191 GLU A CA 1
ATOM 1407 C C . GLU A 1 191 ? -1.578 -13.868 11.970 1.00 81.38 191 GLU A C 1
ATOM 1409 O O . GLU A 1 191 ? -1.127 -13.224 12.921 1.00 81.38 191 GLU A O 1
ATOM 1414 N N . HIS A 1 192 ? -1.411 -13.435 10.719 1.00 91.88 192 HIS A N 1
ATOM 1415 C CA . HIS A 1 192 ? -0.606 -12.260 10.406 1.00 91.88 192 HIS A CA 1
ATOM 1416 C C . HIS A 1 192 ? -1.233 -10.972 10.977 1.00 91.88 192 HIS A C 1
ATOM 1418 O O . HIS A 1 192 ? -2.411 -10.686 10.754 1.00 91.88 192 HIS A O 1
ATOM 1424 N N . HIS A 1 193 ? -0.441 -10.146 11.676 1.00 93.88 193 HIS A N 1
ATOM 1425 C CA . HIS A 1 193 ? -0.929 -8.933 12.361 1.00 93.88 193 HIS A CA 1
ATOM 1426 C C . HIS A 1 193 ? -1.699 -7.980 11.434 1.00 93.88 193 HIS A C 1
ATOM 1428 O O . HIS A 1 193 ? -2.704 -7.407 11.842 1.00 93.88 193 HIS A O 1
ATOM 1434 N N . ARG A 1 194 ? -1.280 -7.848 10.167 1.00 94.19 194 ARG A N 1
ATOM 1435 C CA . ARG A 1 194 ? -1.980 -7.010 9.174 1.00 94.19 194 ARG A CA 1
ATOM 1436 C C . ARG A 1 194 ? -3.396 -7.489 8.860 1.00 94.19 194 ARG A C 1
ATOM 1438 O O . ARG A 1 194 ? -4.268 -6.651 8.662 1.00 94.19 194 ARG A O 1
ATOM 1445 N N . VAL A 1 195 ? -3.639 -8.803 8.843 1.00 96.50 195 VAL A N 1
ATOM 1446 C CA . VAL A 1 195 ? -4.991 -9.352 8.641 1.00 96.50 195 VAL A CA 1
ATOM 1447 C C . VAL A 1 195 ? -5.885 -8.933 9.806 1.00 96.50 195 VAL A C 1
ATOM 1449 O O . VAL A 1 195 ? -6.997 -8.460 9.593 1.00 96.50 195 VAL A O 1
ATOM 1452 N N . GLU A 1 196 ? -5.367 -9.012 11.034 1.00 96.62 196 GLU A N 1
ATOM 1453 C CA . GLU A 1 196 ? -6.078 -8.565 12.237 1.00 96.62 196 GLU A CA 1
ATOM 1454 C C . GLU A 1 196 ? -6.307 -7.047 12.247 1.00 96.62 196 GLU A C 1
ATOM 1456 O O . GLU A 1 196 ? -7.401 -6.598 12.578 1.00 96.62 196 GLU A O 1
ATOM 1461 N N . ALA A 1 197 ? -5.320 -6.246 11.838 1.00 96.75 197 ALA A N 1
ATOM 1462 C CA . ALA A 1 197 ? -5.456 -4.792 11.762 1.00 96.75 197 ALA A CA 1
ATOM 1463 C C . ALA A 1 197 ? -6.538 -4.370 10.752 1.00 96.75 197 ALA A C 1
ATOM 1465 O O . ALA A 1 197 ? -7.401 -3.553 11.077 1.00 96.75 197 ALA A O 1
ATOM 1466 N N . VAL A 1 198 ? -6.542 -4.975 9.557 1.00 97.31 198 VAL A N 1
ATOM 1467 C CA . VAL A 1 198 ? -7.562 -4.721 8.526 1.00 97.31 198 VAL A CA 1
ATOM 1468 C C . VAL A 1 198 ? -8.937 -5.205 8.983 1.00 97.31 198 VAL A C 1
ATOM 1470 O O . VAL A 1 198 ? -9.910 -4.460 8.860 1.00 97.31 198 VAL A O 1
ATOM 1473 N N . ARG A 1 199 ? -9.036 -6.405 9.575 1.00 97.69 199 ARG A N 1
ATOM 1474 C CA . ARG A 1 199 ? -10.295 -6.901 10.153 1.00 97.69 199 ARG A CA 1
ATOM 1475 C C . ARG A 1 199 ? -10.826 -5.933 11.213 1.00 97.69 199 ARG A C 1
ATOM 1477 O O . ARG A 1 199 ? -12.002 -5.587 11.174 1.00 97.69 199 ARG A O 1
ATOM 1484 N N . GLY A 1 200 ? -9.962 -5.460 12.114 1.00 97.31 200 GLY A N 1
ATOM 1485 C CA . GLY A 1 200 ? -10.306 -4.476 13.141 1.00 97.31 200 GLY A CA 1
ATOM 1486 C C . GLY A 1 200 ? -10.860 -3.181 12.552 1.00 97.31 200 GLY A C 1
ATOM 1487 O O . GLY A 1 200 ? -11.937 -2.746 12.950 1.00 97.31 200 GLY A O 1
ATOM 1488 N N . HIS A 1 201 ? -10.190 -2.633 11.536 1.00 96.62 201 HIS A N 1
ATOM 1489 C CA . HIS A 1 201 ? -10.640 -1.431 10.829 1.00 96.62 201 HIS A CA 1
ATOM 1490 C C . HIS A 1 201 ? -12.013 -1.593 10.176 1.00 96.62 201 HIS A C 1
ATOM 1492 O O . HIS A 1 201 ? -12.879 -0.729 10.314 1.00 96.62 201 HIS A O 1
ATOM 1498 N N . LEU A 1 202 ? -12.265 -2.717 9.507 1.00 97.94 202 LEU A N 1
ATOM 1499 C CA . LEU A 1 202 ? -13.567 -2.946 8.882 1.00 97.94 202 LEU A CA 1
ATOM 1500 C C . LEU A 1 202 ? -14.677 -3.220 9.908 1.00 97.94 202 LEU A C 1
ATOM 1502 O O . LEU A 1 202 ? -15.818 -2.814 9.688 1.00 97.94 202 LEU A O 1
ATOM 1506 N N . LEU A 1 203 ? -14.357 -3.851 11.042 1.00 98.25 203 LEU A N 1
ATOM 1507 C CA . LEU A 1 203 ? -15.290 -4.019 12.160 1.00 98.25 203 LEU A CA 1
ATOM 1508 C C . LEU A 1 203 ? -15.649 -2.678 12.806 1.00 98.25 203 LEU A C 1
ATOM 1510 O O . LEU A 1 203 ? -16.826 -2.447 13.080 1.00 98.25 203 LEU A O 1
ATOM 1514 N N . GLU A 1 204 ? -14.676 -1.782 12.999 1.00 97.06 204 GLU A N 1
ATOM 1515 C CA . GLU A 1 204 ? -14.918 -0.417 13.486 1.00 97.06 204 GLU A CA 1
ATOM 1516 C C . GLU A 1 204 ? -15.875 0.319 12.545 1.00 97.06 204 GLU A C 1
ATOM 1518 O O . GLU A 1 204 ? -16.908 0.819 12.988 1.00 97.06 204 GLU A O 1
ATOM 1523 N N . ARG A 1 205 ? -15.600 0.297 11.234 1.00 95.50 205 ARG A N 1
ATOM 1524 C CA . ARG A 1 205 ? -16.478 0.908 10.220 1.00 95.50 205 ARG A CA 1
ATOM 1525 C C . ARG A 1 205 ? -17.878 0.289 10.178 1.00 95.50 205 ARG A C 1
ATOM 1527 O O . ARG A 1 205 ? -18.828 0.969 9.804 1.00 95.50 205 ARG A O 1
ATOM 1534 N N . ALA A 1 206 ? -18.020 -0.979 10.561 1.00 97.00 206 ALA A N 1
ATOM 1535 C CA . ALA A 1 206 ? -19.311 -1.656 10.696 1.00 97.00 206 ALA A CA 1
ATOM 1536 C C . ALA A 1 206 ? -20.023 -1.377 12.037 1.00 97.00 206 ALA A C 1
ATOM 1538 O O . ALA A 1 206 ? -21.091 -1.938 12.277 1.00 97.00 206 ALA A O 1
ATOM 1539 N N . GLY A 1 207 ? -19.436 -0.577 12.935 1.00 96.88 207 GLY A N 1
ATOM 1540 C CA . GLY A 1 207 ? -19.966 -0.312 14.277 1.00 96.88 207 GLY A CA 1
ATOM 1541 C C . GLY A 1 207 ? -19.757 -1.454 15.282 1.00 96.88 207 GLY A C 1
ATOM 1542 O O . GLY A 1 207 ? -20.270 -1.399 16.399 1.00 96.88 207 GLY A O 1
ATOM 1543 N N . ARG A 1 208 ? -18.987 -2.492 14.932 1.00 97.88 208 ARG A N 1
ATOM 1544 C CA . ARG A 1 208 ? -18.689 -3.662 15.783 1.00 97.88 208 ARG A CA 1
ATOM 1545 C C . ARG A 1 208 ? -17.474 -3.389 16.672 1.00 97.88 208 ARG A C 1
ATOM 1547 O O . ARG A 1 208 ? -16.453 -4.074 16.607 1.00 97.88 208 ARG A O 1
ATOM 1554 N N . VAL A 1 209 ? -17.596 -2.360 17.509 1.00 97.94 209 VAL A N 1
ATOM 1555 C CA . VAL A 1 209 ? -16.488 -1.751 18.269 1.00 97.94 209 VAL A CA 1
ATOM 1556 C C . VAL A 1 209 ? -15.748 -2.751 19.163 1.00 97.94 209 VAL A C 1
ATOM 1558 O O . VAL A 1 209 ? -14.523 -2.830 19.108 1.00 97.94 209 VAL A O 1
ATOM 1561 N N . ALA A 1 210 ? -16.462 -3.568 19.944 1.00 97.81 210 ALA A N 1
ATOM 1562 C CA . ALA A 1 210 ? -15.826 -4.527 20.856 1.00 97.81 210 ALA A CA 1
ATOM 1563 C C . ALA A 1 210 ? -14.934 -5.544 20.116 1.00 97.81 210 ALA A C 1
ATOM 1565 O O . ALA A 1 210 ? -13.840 -5.888 20.571 1.00 97.81 210 ALA A O 1
ATOM 1566 N N . GLU A 1 211 ? -15.378 -5.996 18.944 1.00 97.94 211 GLU A N 1
ATOM 1567 C CA . GLU A 1 211 ? -14.624 -6.929 18.108 1.00 97.94 211 GLU A CA 1
ATOM 1568 C C . GLU A 1 211 ? -13.447 -6.237 17.418 1.00 97.94 211 GLU A C 1
ATOM 1570 O O . GLU A 1 211 ? -12.362 -6.820 17.335 1.00 97.94 211 GLU A O 1
ATOM 1575 N N . ALA A 1 212 ? -13.625 -4.983 16.991 1.00 98.12 212 ALA A N 1
ATOM 1576 C CA . ALA A 1 212 ? -12.552 -4.157 16.448 1.00 98.12 212 ALA A CA 1
ATOM 1577 C C . ALA A 1 212 ? -11.408 -3.989 17.460 1.00 98.12 212 ALA A C 1
ATOM 1579 O O . ALA A 1 212 ? -10.256 -4.300 17.153 1.00 98.12 212 ALA A O 1
ATOM 1580 N N . VAL A 1 213 ? -11.735 -3.614 18.702 1.00 98.31 213 VAL A N 1
ATOM 1581 C CA . VAL A 1 213 ? -10.778 -3.479 19.814 1.00 98.31 213 VAL A CA 1
ATOM 1582 C C . VAL A 1 213 ? -10.007 -4.781 20.052 1.00 98.31 213 VAL A C 1
ATOM 1584 O O . VAL A 1 213 ? -8.785 -4.757 20.227 1.00 98.31 213 VAL A O 1
ATOM 1587 N N . ALA A 1 214 ? -10.685 -5.932 20.028 1.00 98.00 214 ALA A N 1
ATOM 1588 C CA . ALA A 1 214 ? -10.026 -7.228 20.178 1.00 98.00 214 ALA A CA 1
ATOM 1589 C C . ALA A 1 214 ? -9.043 -7.517 19.028 1.00 98.00 214 ALA A C 1
ATOM 1591 O O . ALA A 1 214 ? -7.934 -7.994 19.279 1.00 98.00 214 ALA A O 1
ATOM 1592 N N . CYS A 1 215 ? -9.420 -7.200 17.786 1.00 97.75 215 CYS A N 1
ATOM 1593 C CA . CYS A 1 215 ? -8.547 -7.357 16.621 1.00 97.75 215 CYS A CA 1
ATOM 1594 C C . CYS A 1 215 ? -7.310 -6.455 16.714 1.00 97.75 215 CYS A C 1
ATOM 1596 O O . CYS A 1 215 ? -6.192 -6.937 16.541 1.00 97.75 215 CYS A O 1
ATOM 1598 N N . TYR A 1 216 ? -7.480 -5.181 17.080 1.00 98.12 216 TYR A N 1
ATOM 1599 C CA . TYR A 1 216 ? -6.359 -4.254 17.248 1.00 98.12 216 TYR A CA 1
ATOM 1600 C C . TYR A 1 216 ? -5.376 -4.698 18.328 1.00 98.12 216 TYR A C 1
ATOM 1602 O O . TYR A 1 216 ? -4.166 -4.642 18.114 1.00 98.12 216 TYR A O 1
ATOM 1610 N N . ARG A 1 217 ? -5.866 -5.226 19.456 1.00 97.94 217 ARG A N 1
ATOM 1611 C CA . ARG A 1 217 ? -5.000 -5.791 20.505 1.00 97.94 217 ARG A CA 1
ATOM 1612 C C . ARG A 1 217 ? -4.221 -7.016 20.016 1.00 97.94 217 ARG A C 1
ATOM 1614 O O . ARG A 1 217 ? -3.031 -7.120 20.308 1.00 97.94 217 ARG A O 1
ATOM 1621 N N . ARG A 1 218 ? -4.848 -7.918 19.247 1.00 97.38 218 ARG A N 1
ATOM 1622 C CA . ARG A 1 218 ? -4.148 -9.070 18.640 1.00 97.38 218 ARG A CA 1
ATOM 1623 C C . ARG A 1 218 ? -3.101 -8.631 17.620 1.00 97.38 218 ARG A C 1
ATOM 1625 O O . ARG A 1 218 ? -1.993 -9.160 17.634 1.00 97.38 218 ARG A O 1
ATOM 1632 N N . ALA A 1 219 ? -3.427 -7.655 16.773 1.00 97.06 219 ALA A N 1
ATOM 1633 C CA . ALA A 1 219 ? -2.480 -7.075 15.826 1.00 97.06 219 ALA A CA 1
ATOM 1634 C C . ALA A 1 219 ? -1.276 -6.453 16.558 1.00 97.06 219 ALA A C 1
ATOM 1636 O O . ALA A 1 219 ? -0.130 -6.759 16.230 1.00 97.06 219 ALA A O 1
ATOM 1637 N N . ALA A 1 220 ? -1.531 -5.669 17.610 1.00 96.88 220 ALA A N 1
ATOM 1638 C CA . ALA A 1 220 ? -0.494 -5.027 18.415 1.00 96.88 220 ALA A CA 1
ATOM 1639 C C . ALA A 1 220 ? 0.427 -6.033 19.122 1.00 96.88 220 ALA A C 1
ATOM 1641 O O . ALA A 1 220 ? 1.620 -5.783 19.255 1.00 96.88 220 ALA A O 1
ATOM 1642 N N . ALA A 1 221 ? -0.105 -7.178 19.558 1.00 96.31 221 ALA A N 1
ATOM 1643 C CA . ALA A 1 221 ? 0.684 -8.230 20.197 1.00 96.31 221 ALA A CA 1
ATOM 1644 C C . ALA A 1 221 ? 1.621 -8.976 19.228 1.00 96.31 221 ALA A C 1
ATOM 1646 O O . ALA A 1 221 ? 2.531 -9.667 19.681 1.00 96.31 221 ALA A O 1
ATOM 1647 N N . ARG A 1 222 ? 1.385 -8.874 17.912 1.00 94.75 222 ARG A N 1
ATOM 1648 C CA . ARG A 1 222 ? 2.098 -9.636 16.873 1.00 94.75 222 ARG A CA 1
ATOM 1649 C C . ARG A 1 222 ? 2.982 -8.781 15.961 1.00 94.75 222 ARG A C 1
ATOM 1651 O O . ARG A 1 222 ? 3.805 -9.342 15.242 1.00 94.75 222 ARG A O 1
ATOM 1658 N N . THR A 1 223 ? 2.805 -7.461 15.937 1.00 92.75 223 THR A N 1
ATOM 1659 C CA . THR A 1 223 ? 3.717 -6.574 15.200 1.00 92.75 223 THR A CA 1
ATOM 1660 C C . THR A 1 223 ? 5.041 -6.418 15.949 1.00 92.75 223 THR A C 1
ATOM 1662 O O . THR A 1 223 ? 5.074 -6.400 17.178 1.00 92.75 223 THR A O 1
ATOM 1665 N N . ILE A 1 224 ? 6.134 -6.302 15.197 1.00 92.06 224 ILE A N 1
ATOM 1666 C CA . ILE A 1 224 ? 7.477 -6.010 15.724 1.00 92.06 224 ILE A CA 1
ATOM 1667 C C . ILE A 1 224 ? 7.861 -4.529 15.531 1.00 92.06 224 ILE A C 1
ATOM 1669 O O . ILE A 1 224 ? 8.969 -4.122 15.886 1.00 92.06 224 ILE A O 1
ATOM 1673 N N . SER A 1 225 ? 6.954 -3.721 14.968 1.00 90.56 225 SER A N 1
ATOM 1674 C CA . SER A 1 225 ? 7.087 -2.268 14.864 1.00 90.56 225 SER A CA 1
ATOM 1675 C C . SER A 1 225 ? 6.504 -1.609 16.111 1.00 90.56 225 SER A C 1
ATOM 1677 O O . SER A 1 225 ? 5.302 -1.682 16.374 1.00 90.56 225 SER A O 1
ATOM 1679 N N . GLU A 1 226 ? 7.344 -0.920 16.883 1.00 90.69 226 GLU A N 1
ATOM 1680 C CA . GLU A 1 226 ? 6.915 -0.250 18.116 1.00 90.69 226 GLU A CA 1
ATOM 1681 C C . GLU A 1 226 ? 5.996 0.943 17.833 1.00 90.69 226 GLU A C 1
ATOM 1683 O O . GLU A 1 226 ? 5.106 1.264 18.624 1.00 90.69 226 GLU A O 1
ATOM 1688 N N . ALA A 1 227 ? 6.180 1.601 16.686 1.00 89.06 227 ALA A N 1
ATOM 1689 C CA . ALA A 1 227 ? 5.293 2.666 16.235 1.00 89.06 227 ALA A CA 1
ATOM 1690 C C . ALA A 1 227 ? 3.891 2.136 15.897 1.00 89.06 227 ALA A C 1
ATOM 1692 O O . ALA A 1 227 ? 2.896 2.703 16.352 1.00 89.06 227 ALA A O 1
ATOM 1693 N N . GLU A 1 228 ? 3.809 1.028 15.154 1.00 91.81 228 GLU A N 1
ATOM 1694 C CA . GLU A 1 228 ? 2.533 0.390 14.819 1.00 91.81 228 GLU A CA 1
ATOM 1695 C C . GLU A 1 228 ? 1.849 -0.171 16.073 1.00 91.81 228 GLU A C 1
ATOM 1697 O O . GLU A 1 228 ? 0.654 0.045 16.274 1.00 91.81 228 GLU A O 1
ATOM 1702 N N . ARG A 1 229 ? 2.612 -0.811 16.971 1.00 94.81 229 ARG A N 1
ATOM 1703 C CA . ARG A 1 229 ? 2.109 -1.314 18.258 1.00 94.81 229 ARG A CA 1
ATOM 1704 C C . ARG A 1 229 ? 1.466 -0.204 19.085 1.00 94.81 229 ARG A C 1
ATOM 1706 O O . ARG A 1 229 ? 0.343 -0.376 19.559 1.00 94.81 229 ARG A O 1
ATOM 1713 N N . ARG A 1 230 ? 2.153 0.935 19.245 1.00 94.00 230 ARG A N 1
ATOM 1714 C CA . ARG A 1 230 ? 1.617 2.106 19.961 1.00 94.00 230 ARG A CA 1
ATOM 1715 C C . ARG A 1 230 ? 0.341 2.620 19.303 1.00 94.00 230 ARG A C 1
ATOM 1717 O O . ARG A 1 230 ? -0.658 2.770 19.997 1.00 94.00 230 ARG A O 1
ATOM 1724 N N . TYR A 1 231 ? 0.352 2.811 17.982 1.00 93.69 231 TYR A N 1
ATOM 1725 C CA . TYR A 1 231 ? -0.825 3.256 17.233 1.00 93.69 231 TYR A CA 1
ATOM 1726 C C . TYR A 1 231 ? -2.039 2.342 17.469 1.00 93.69 231 TYR A C 1
ATOM 1728 O O . TYR A 1 231 ? -3.103 2.819 17.862 1.00 93.69 231 TYR A O 1
ATOM 1736 N N . LEU A 1 232 ? -1.867 1.027 17.312 1.00 96.44 232 LEU A N 1
ATOM 1737 C CA . LEU A 1 232 ? -2.943 0.047 17.476 1.00 96.44 232 LEU A CA 1
ATOM 1738 C C . LEU A 1 232 ? -3.500 0.026 18.908 1.00 96.44 232 LEU A C 1
ATOM 1740 O O . LEU A 1 232 ? -4.715 -0.051 19.089 1.00 96.44 232 LEU A O 1
ATOM 1744 N N . LEU A 1 233 ? -2.639 0.117 19.928 1.00 96.88 233 LEU A N 1
ATOM 1745 C CA . LEU A 1 233 ? -3.070 0.138 21.332 1.00 96.88 233 LEU A CA 1
ATOM 1746 C C . LEU A 1 233 ? -3.782 1.440 21.705 1.00 96.88 233 LEU A C 1
ATOM 1748 O O . LEU A 1 233 ? -4.822 1.386 22.360 1.00 96.88 233 LEU A O 1
ATOM 1752 N N . THR A 1 234 ? -3.263 2.591 21.272 1.00 94.62 234 THR A N 1
ATOM 1753 C CA . THR A 1 234 ? -3.903 3.895 21.494 1.00 94.62 234 THR A CA 1
ATOM 1754 C C . THR A 1 234 ? -5.271 3.948 20.822 1.00 94.62 234 THR A C 1
ATOM 1756 O O . THR A 1 234 ? -6.249 4.363 21.442 1.00 94.62 234 THR A O 1
ATOM 1759 N N . HIS A 1 235 ? -5.372 3.469 19.580 1.00 94.56 235 HIS A N 1
ATOM 1760 C CA . HIS A 1 235 ? -6.641 3.426 18.855 1.00 94.56 235 HIS A CA 1
ATOM 1761 C C . HIS A 1 235 ? -7.646 2.469 19.510 1.00 94.56 235 HIS A C 1
ATOM 1763 O O . HIS A 1 235 ? -8.811 2.821 19.678 1.00 94.56 235 HIS A O 1
ATOM 1769 N N . ALA A 1 236 ? -7.191 1.300 19.976 1.00 97.00 236 ALA A N 1
ATOM 1770 C CA . ALA A 1 236 ? -8.023 0.359 20.725 1.00 97.00 236 ALA A CA 1
ATOM 1771 C C . ALA A 1 236 ? -8.511 0.917 22.074 1.00 97.00 236 ALA A C 1
ATOM 1773 O O . ALA A 1 236 ? -9.620 0.592 22.491 1.00 97.00 236 ALA A O 1
ATOM 1774 N N . ALA A 1 237 ? -7.696 1.721 22.765 1.00 96.12 237 ALA A N 1
ATOM 1775 C CA . ALA A 1 237 ? -8.088 2.380 24.009 1.00 96.12 237 ALA A CA 1
ATOM 1776 C C . ALA A 1 237 ? -9.164 3.444 23.756 1.00 96.12 237 ALA A C 1
ATOM 1778 O O . ALA A 1 237 ? -10.215 3.388 24.381 1.00 96.12 237 ALA A O 1
ATOM 1779 N N . ARG A 1 238 ? -8.952 4.316 22.759 1.00 94.81 238 ARG A N 1
ATOM 1780 C CA . ARG A 1 238 ? -9.907 5.362 22.357 1.00 94.81 238 ARG A CA 1
ATOM 1781 C C . ARG A 1 238 ? -11.284 4.807 21.983 1.00 94.81 238 ARG A C 1
ATOM 1783 O O . ARG A 1 238 ? -12.289 5.449 22.235 1.00 94.81 238 ARG A O 1
ATOM 1790 N N . LEU A 1 239 ? -11.334 3.637 21.347 1.00 94.94 239 LEU A N 1
ATOM 1791 C CA . LEU A 1 239 ? -12.593 2.988 20.964 1.00 94.94 239 LEU A CA 1
ATOM 1792 C C . LEU A 1 239 ? -13.317 2.294 22.125 1.00 94.94 239 LEU A C 1
ATOM 1794 O O . LEU A 1 239 ? -14.480 1.935 21.976 1.00 94.94 239 LEU A O 1
ATOM 1798 N N . ALA A 1 240 ? -12.626 2.025 23.232 1.00 90.81 240 ALA A N 1
ATOM 1799 C CA . ALA A 1 240 ? -13.197 1.345 24.391 1.00 90.81 240 ALA A CA 1
ATOM 1800 C C . ALA A 1 240 ? -13.784 2.313 25.437 1.00 90.81 240 ALA A C 1
ATOM 1802 O O . ALA A 1 240 ? -14.361 1.839 26.416 1.00 90.81 240 ALA A O 1
ATOM 1803 N N . GLU A 1 241 ? -13.602 3.622 25.237 1.00 84.44 241 GLU A N 1
ATOM 1804 C CA . GLU A 1 241 ? -14.199 4.720 26.012 1.00 84.44 241 GLU A CA 1
ATOM 1805 C C . GLU A 1 241 ? -15.614 5.046 25.517 1.00 84.44 241 GLU A C 1
ATOM 1807 O O . GLU A 1 241 ? -16.491 5.254 26.387 1.00 84.44 241 GLU A O 1
#

pLDDT: mean 93.29, std 6.35, range [60.41, 98.69]

Secondary structure (DSSP, 8-state):
---HHHHHHHHHHHHHHHHHHHHHHHS-SSBS-S--HHHHHHHHHHHHHHHHH-TT-HHHHHHHHHHHHHHHTGGGGB-GGG-B--GGGS-GGGS-HHHHHHHHHHHHHHGGGSPPPHHHHHHHHHHHHHHSSSSTTS-HHHHHHHHHHHHHH---HHHHHHHHHHHHHHT-HHHHHHHHHHHHTSTTSTT-HHHHHHHHHHHHHTT-HHHHHHHHHHHHHH--BHHHHHHHHHHHHHTT-

Radius of gyration: 18.28 Å; chains: 1; bounding box: 50×40×50 Å

Foldseek 3Di:
DDDPVVCVVCVVVLLVVLLVLLVCALQPQADAARGNPVSLVVSLVVLVVVCVVCVLDLLSLLSNLLSLLSVQQSQQQADPPRAGADLQRGDLVSGNPVSLVSSVVSLVVSVVRDDDALSSLSSVLSNQSNVAPHPLRRPLVVNLVSLVVNVVRDVDLVSLLVSLVSCCSVVNLVSSLVSLVVSCPDPVCPLPLSSLQSNLVSCVRVVVLVSSLVSLCSSLVHGNHPSSNVNSNVVSVVSVD